Protein AF-A0A932UWN6-F1 (afdb_monomer)

Secondary structure (DSSP, 8-state):
--HHHHHHHHTT---HHHHHHHTT--HHHHHHHHHHHHHHHHHHH-SPPP---EEEEEEE---S-B-TT-SS---TTSTT--B--HHHHHHHHHHHHHTT--EEEEEE-S-GGGT-HHHHHHHHHTT-SSHHHHHHHHHHHHHHHH-PEEEEE-SS--HHHHHHHTTT-SEEE---B---GGGGSTTSTTTB-TT--HHHHHHHHHHHHHTT--EE--B-SSSS--HHHHHHHHHHHHHHHHHH--EEE-

Sequence (250 aa):
MTPDLLHIAEQGALTREQAYALIAAEGVPLIELLHAAASLRDAHKGRQVTYSRKVFIPLTTLCRDDCGYCTFKHDPGHPGARTLSPDEVLDIAERGRAMGCKEALFSLGDKPELRFAEARAELLRYGHSTIAGYLAQMCRAVLEQTGLLPHANPGTLSRAEIAALRETNGSMGIMLENLTPRLREPGMAHEHAPDKTPGARMAVLRFAGELRFPFTTGLLIGIGETPRERVDTLFAIKDVHARYGHIQEV

Foldseek 3Di:
DDPVLLVCVLVVNDDLVSLLVLLPDDDPSVVSNVVSVVVSCCVPVNDDDDDFQEQEDAQFLDAQFDFPPDPSHDDPPDPNGDGDDLVRLQVSLQVSLVVPGQAYEYEYHEWNLVPDPVVCVVQVVVVDRTPLVVVLVSLVCSCVPRVHQYEYEHQFDDLVSCVSNLVGHLEYEYELQFADPCQCPPPFRGVSPPSSHSVRSLNRLLSCLVVLGAYEYYHDDPRPDDSSRRSVRVVSVVVSCVVRVRYDYD

Structure (mmCIF, N/CA/C/O backbone):
data_AF-A0A932UWN6-F1
#
_entry.id   AF-A0A932UWN6-F1
#
loop_
_atom_site.group_PDB
_atom_site.id
_atom_site.type_symbol
_atom_site.label_atom_id
_atom_site.label_alt_id
_atom_site.label_comp_id
_atom_site.label_asym_id
_atom_site.label_entity_id
_atom_site.label_seq_id
_atom_site.pdbx_PDB_ins_code
_atom_site.Cartn_x
_atom_site.Cartn_y
_atom_site.Cartn_z
_atom_site.occupancy
_atom_site.B_iso_or_equiv
_atom_site.auth_seq_id
_atom_site.auth_comp_id
_atom_site.auth_asym_id
_atom_site.auth_atom_id
_atom_site.pdbx_PDB_model_num
ATOM 1 N N . MET A 1 1 ? 12.275 -4.069 -31.705 1.00 60.25 1 MET A N 1
ATOM 2 C CA . MET A 1 1 ? 12.473 -5.137 -30.703 1.00 60.25 1 MET A CA 1
ATOM 3 C C . MET A 1 1 ? 12.931 -6.373 -31.454 1.00 60.25 1 MET A C 1
ATOM 5 O O . MET A 1 1 ? 12.370 -6.632 -32.511 1.00 60.25 1 MET A O 1
ATOM 9 N N . THR A 1 2 ? 13.994 -7.053 -31.022 1.00 64.44 2 THR A N 1
ATOM 10 C CA . THR A 1 2 ? 14.415 -8.285 -31.709 1.00 64.44 2 THR A CA 1
ATOM 11 C C . THR A 1 2 ? 13.457 -9.425 -31.333 1.00 64.44 2 THR A C 1
ATOM 13 O O . THR A 1 2 ? 13.013 -9.456 -30.184 1.00 64.44 2 THR A O 1
ATOM 16 N N . PRO A 1 3 ? 13.133 -10.358 -32.248 1.00 61.72 3 PRO A N 1
ATOM 17 C CA . PRO A 1 3 ? 12.304 -11.532 -31.940 1.00 61.72 3 PRO A CA 1
ATOM 18 C C . PRO A 1 3 ? 12.782 -12.315 -30.703 1.00 61.72 3 PRO A C 1
ATOM 20 O O . PRO A 1 3 ? 11.971 -12.816 -29.928 1.00 61.72 3 PRO A O 1
ATOM 23 N N . ASP A 1 4 ? 14.094 -12.323 -30.454 1.00 73.31 4 ASP A N 1
ATOM 24 C CA . ASP A 1 4 ? 14.715 -12.979 -29.298 1.00 73.31 4 ASP A CA 1
ATOM 25 C C . ASP A 1 4 ? 14.263 -12.401 -27.945 1.00 73.31 4 ASP A C 1
ATOM 27 O O . ASP A 1 4 ? 14.143 -13.133 -26.967 1.00 73.31 4 ASP A O 1
ATOM 31 N N . LEU A 1 5 ? 13.979 -11.096 -27.865 1.00 71.38 5 LEU A N 1
ATOM 32 C CA . LEU A 1 5 ? 13.605 -10.428 -26.609 1.00 71.38 5 LEU A CA 1
ATOM 33 C C . LEU A 1 5 ? 12.214 -10.841 -26.111 1.00 71.38 5 LEU A C 1
ATOM 35 O O . LEU A 1 5 ? 12.020 -10.985 -24.905 1.00 71.38 5 LEU A O 1
ATOM 39 N N . LEU A 1 6 ? 11.263 -11.063 -27.023 1.00 70.00 6 LEU A N 1
ATOM 40 C CA . LEU A 1 6 ? 9.929 -11.565 -26.677 1.00 70.00 6 LEU A CA 1
ATOM 41 C C . LEU A 1 6 ? 9.984 -13.018 -26.227 1.00 70.00 6 LEU A C 1
ATOM 43 O O . LEU A 1 6 ? 9.387 -13.364 -25.214 1.00 70.00 6 LEU A O 1
ATOM 47 N N . HIS A 1 7 ? 10.765 -13.844 -26.923 1.00 74.25 7 HIS A N 1
ATOM 48 C CA . HIS A 1 7 ? 10.941 -15.236 -26.534 1.00 74.25 7 HIS A CA 1
ATOM 49 C C . HIS A 1 7 ? 11.575 -15.363 -25.137 1.00 74.25 7 HIS A C 1
ATOM 51 O O . HIS A 1 7 ? 11.152 -16.184 -24.328 1.00 74.25 7 HIS A O 1
ATOM 57 N N . ILE A 1 8 ? 12.543 -14.500 -24.803 1.00 72.56 8 ILE A N 1
ATOM 58 C CA . ILE A 1 8 ? 13.128 -14.440 -23.453 1.00 72.56 8 ILE A CA 1
ATOM 59 C C . ILE A 1 8 ? 12.098 -13.949 -22.422 1.00 72.56 8 ILE A C 1
ATOM 61 O O . ILE A 1 8 ? 12.070 -14.451 -21.294 1.00 72.56 8 ILE A O 1
ATOM 65 N N . ALA A 1 9 ? 11.236 -12.995 -22.790 1.00 69.81 9 ALA A N 1
ATOM 66 C CA . ALA A 1 9 ? 10.152 -12.540 -21.923 1.00 69.81 9 ALA A CA 1
ATOM 67 C C . ALA A 1 9 ? 9.181 -13.684 -21.587 1.00 69.81 9 ALA A C 1
ATOM 69 O O . ALA A 1 9 ? 8.861 -13.877 -20.416 1.00 69.81 9 ALA A O 1
ATOM 70 N N . GLU A 1 10 ? 8.800 -14.492 -22.579 1.00 71.19 10 GLU A N 1
ATOM 71 C CA . GLU A 1 10 ? 7.935 -15.673 -22.429 1.00 71.19 10 GLU A CA 1
ATOM 72 C C . GLU A 1 10 ? 8.547 -16.788 -21.567 1.00 71.19 10 GLU A C 1
ATOM 74 O O . GLU A 1 10 ? 7.827 -17.628 -21.032 1.00 71.19 10 GLU A O 1
ATOM 79 N N . GLN A 1 11 ? 9.866 -16.788 -21.378 1.00 74.75 11 GLN A N 1
ATOM 80 C CA . GLN A 1 11 ? 10.554 -17.713 -20.474 1.00 74.75 11 GLN A CA 1
ATOM 81 C C . GLN A 1 11 ? 10.666 -17.176 -19.032 1.00 74.75 11 GLN A C 1
ATOM 83 O O . GLN A 1 11 ? 11.195 -17.860 -18.157 1.00 74.75 11 GLN A O 1
ATOM 88 N N . GLY A 1 12 ? 10.200 -15.949 -18.758 1.00 67.88 12 GLY A N 1
ATOM 89 C CA . GLY A 1 12 ? 10.221 -15.336 -17.421 1.00 67.88 12 GLY A CA 1
ATOM 90 C C . GLY A 1 12 ? 11.613 -14.921 -16.914 1.00 67.88 12 GLY A C 1
ATOM 91 O O . GLY A 1 12 ? 11.768 -14.536 -15.750 1.00 67.88 12 GLY A O 1
ATOM 92 N N . ALA A 1 13 ? 12.635 -14.961 -17.774 1.00 75.19 13 ALA A N 1
ATOM 93 C CA . ALA A 1 13 ? 14.046 -14.809 -17.412 1.00 75.19 13 ALA A CA 1
ATOM 94 C C . ALA A 1 13 ? 14.654 -13.456 -17.838 1.00 75.19 13 ALA A C 1
ATOM 96 O O . ALA A 1 13 ? 15.836 -13.375 -18.162 1.00 75.19 13 ALA A O 1
ATOM 97 N N . LEU A 1 14 ? 13.857 -12.381 -17.831 1.00 89.25 14 LEU A N 1
ATOM 98 C CA . LEU A 1 14 ? 14.332 -11.054 -18.235 1.00 89.25 14 LEU A CA 1
ATOM 99 C C . LEU A 1 14 ? 15.426 -10.521 -17.304 1.00 89.25 14 LEU A C 1
ATOM 101 O O . LEU A 1 14 ? 15.250 -10.455 -16.079 1.00 89.25 14 LEU A O 1
ATOM 105 N N . THR A 1 15 ? 16.526 -10.068 -17.906 1.00 91.94 15 THR A N 1
ATOM 106 C CA . THR A 1 15 ? 17.507 -9.205 -17.245 1.00 91.94 15 THR A CA 1
ATOM 107 C C . THR A 1 15 ? 16.981 -7.773 -17.153 1.00 91.94 15 THR A C 1
ATOM 109 O O . THR A 1 15 ? 16.053 -7.373 -17.862 1.00 91.94 15 THR A O 1
ATOM 112 N N . ARG A 1 16 ? 17.585 -6.971 -16.272 1.00 93.19 16 ARG A N 1
ATOM 113 C CA . ARG A 1 16 ? 17.203 -5.566 -16.084 1.00 93.19 16 ARG A CA 1
ATOM 114 C C . ARG A 1 16 ? 17.372 -4.747 -17.368 1.00 93.19 16 ARG A C 1
ATOM 116 O O . ARG A 1 16 ? 16.464 -4.013 -17.742 1.00 93.19 16 ARG A O 1
ATOM 123 N N . GLU A 1 17 ? 18.469 -4.957 -18.095 1.00 92.69 17 GLU A N 1
ATOM 124 C CA . GLU A 1 17 ? 18.725 -4.264 -19.366 1.00 92.69 17 GLU A CA 1
ATOM 125 C C . GLU A 1 17 ? 17.714 -4.627 -20.455 1.00 92.69 17 GLU A C 1
ATOM 127 O O . GLU A 1 17 ? 17.250 -3.759 -21.194 1.00 92.69 17 GLU A O 1
ATOM 132 N N . GLN A 1 18 ? 17.308 -5.897 -20.517 1.00 93.25 18 GLN A N 1
ATOM 133 C CA . GLN A 1 18 ? 16.247 -6.329 -21.425 1.00 93.25 18 GLN A CA 1
ATOM 134 C C . GLN A 1 18 ? 14.915 -5.660 -21.070 1.00 93.25 18 GLN A C 1
ATOM 136 O O . GLN A 1 18 ? 14.226 -5.155 -21.952 1.00 93.25 18 GLN A O 1
ATOM 141 N N . ALA A 1 19 ? 14.572 -5.578 -19.782 1.00 94.19 19 ALA A N 1
ATOM 142 C CA . ALA A 1 19 ? 13.356 -4.906 -19.336 1.00 94.19 19 ALA A CA 1
ATOM 143 C C . ALA A 1 19 ? 13.364 -3.393 -19.624 1.00 94.19 19 ALA A C 1
ATOM 145 O O . ALA A 1 19 ? 12.324 -2.843 -19.988 1.00 94.19 19 ALA A O 1
ATOM 146 N N . TYR A 1 20 ? 14.516 -2.719 -19.536 1.00 95.00 20 TYR A N 1
ATOM 147 C CA . TYR A 1 20 ? 14.627 -1.315 -19.949 1.00 95.00 20 TYR A CA 1
ATOM 148 C C . TYR A 1 20 ? 14.372 -1.116 -21.446 1.00 95.00 20 TYR A C 1
ATOM 150 O O . TYR A 1 20 ? 13.785 -0.106 -21.828 1.00 95.00 20 TYR A O 1
ATOM 158 N N . ALA A 1 21 ? 14.787 -2.059 -22.296 1.00 92.69 21 ALA A N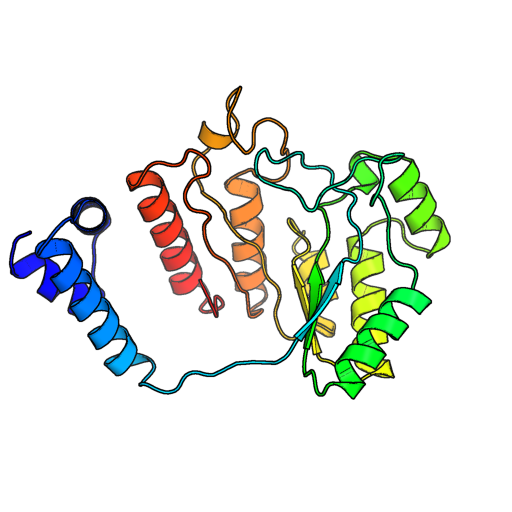 1
ATOM 159 C CA . ALA A 1 21 ? 14.463 -2.008 -23.720 1.00 92.69 21 ALA A CA 1
ATOM 160 C C . ALA A 1 21 ? 12.961 -2.239 -23.966 1.00 92.69 21 ALA A C 1
ATOM 162 O O . ALA A 1 21 ? 12.360 -1.556 -24.793 1.00 92.69 21 ALA A O 1
ATOM 163 N N . LEU A 1 22 ? 12.346 -3.169 -23.227 1.00 93.00 22 LEU A N 1
ATOM 164 C CA . LEU A 1 22 ? 10.926 -3.507 -23.364 1.00 93.00 22 LEU A CA 1
ATOM 165 C C . LEU A 1 22 ? 9.991 -2.392 -22.888 1.00 93.00 22 LEU A C 1
ATOM 167 O O . LEU A 1 22 ? 8.969 -2.155 -23.523 1.00 93.00 22 LEU A O 1
ATOM 171 N N . ILE A 1 23 ? 10.324 -1.677 -21.809 1.00 94.50 23 ILE A N 1
ATOM 172 C CA . ILE A 1 23 ? 9.451 -0.605 -21.304 1.00 94.50 23 ILE A CA 1
ATOM 173 C C . ILE A 1 23 ? 9.386 0.617 -22.237 1.00 94.50 23 ILE A C 1
ATOM 175 O O . ILE A 1 23 ? 8.507 1.460 -22.084 1.00 94.50 23 ILE A O 1
ATOM 179 N N . ALA A 1 24 ? 10.297 0.705 -23.207 1.00 94.06 24 ALA A N 1
ATOM 180 C CA . ALA A 1 24 ? 10.286 1.709 -24.267 1.00 94.06 24 ALA A CA 1
ATOM 181 C C . ALA A 1 24 ? 9.573 1.227 -25.548 1.00 94.06 24 ALA A C 1
ATOM 183 O O . ALA A 1 24 ? 9.650 1.894 -26.577 1.00 94.06 24 ALA A O 1
ATOM 184 N N . ALA A 1 25 ? 8.931 0.052 -25.531 1.00 92.62 25 ALA A N 1
ATOM 185 C CA . ALA A 1 25 ? 8.221 -0.469 -26.691 1.00 92.62 25 ALA A CA 1
ATOM 186 C C . ALA A 1 25 ? 6.988 0.385 -27.024 1.00 92.62 25 ALA A C 1
ATOM 188 O O . ALA A 1 25 ? 6.151 0.670 -26.170 1.00 92.62 25 ALA A O 1
ATOM 189 N N . GLU A 1 26 ? 6.850 0.723 -28.303 1.00 93.94 26 GLU A N 1
ATOM 190 C CA . GLU A 1 26 ? 5.729 1.477 -28.864 1.00 93.94 26 GLU A CA 1
ATOM 191 C C . GLU A 1 26 ? 5.233 0.795 -30.145 1.00 93.94 26 GLU A C 1
ATOM 193 O O . GLU A 1 26 ? 5.931 -0.042 -30.721 1.00 93.94 26 GLU A O 1
ATOM 198 N N . GLY A 1 27 ? 4.031 1.146 -30.610 1.00 95.25 27 GLY A N 1
ATOM 199 C CA . GLY A 1 27 ? 3.471 0.617 -31.857 1.00 95.25 27 GLY A CA 1
ATOM 200 C C . GLY A 1 27 ? 3.372 -0.913 -31.868 1.00 95.25 27 GLY A C 1
ATOM 201 O O . GLY A 1 27 ? 2.931 -1.520 -30.895 1.00 95.25 27 GLY A O 1
ATOM 202 N N . VAL A 1 28 ? 3.784 -1.543 -32.973 1.00 92.69 28 VAL A N 1
ATOM 203 C CA . VAL A 1 28 ? 3.731 -3.008 -33.146 1.00 92.69 28 VAL A CA 1
ATOM 204 C C . VAL A 1 28 ? 4.490 -3.762 -32.036 1.00 92.69 28 VAL A C 1
ATOM 206 O O . VAL A 1 28 ? 3.876 -4.634 -31.422 1.00 92.69 28 VAL A O 1
ATOM 209 N N . PRO A 1 29 ? 5.742 -3.402 -31.678 1.00 90.19 29 PRO A N 1
ATOM 210 C CA . PRO A 1 29 ? 6.438 -3.985 -30.527 1.00 90.19 29 PRO A CA 1
ATOM 211 C C . PRO A 1 29 ? 5.653 -3.998 -29.208 1.00 90.19 29 PRO A C 1
ATOM 213 O O . PRO A 1 29 ? 5.734 -4.968 -28.458 1.00 90.19 29 PRO A O 1
ATOM 216 N N . LEU A 1 30 ? 4.892 -2.940 -28.909 1.00 93.31 30 LEU A N 1
ATOM 217 C CA . LEU A 1 30 ? 4.072 -2.891 -27.696 1.00 93.31 30 LEU A CA 1
ATOM 218 C C . LEU A 1 30 ? 2.944 -3.927 -27.748 1.00 93.31 30 LEU A C 1
ATOM 220 O O . LEU A 1 30 ? 2.687 -4.609 -26.759 1.00 93.31 30 LEU A O 1
ATOM 224 N N . ILE A 1 31 ? 2.289 -4.073 -28.902 1.00 94.06 31 ILE A N 1
ATOM 225 C CA . ILE A 1 31 ? 1.225 -5.067 -29.092 1.00 94.06 31 ILE A CA 1
ATOM 226 C C . ILE A 1 31 ? 1.765 -6.486 -28.895 1.00 94.06 31 ILE A C 1
ATOM 228 O O . ILE A 1 31 ? 1.146 -7.291 -28.200 1.00 94.06 31 ILE A O 1
ATOM 232 N N . GLU A 1 32 ? 2.942 -6.783 -29.443 1.00 90.88 32 GLU A N 1
ATOM 233 C CA . GLU A 1 32 ? 3.586 -8.086 -29.256 1.00 90.88 32 GLU A CA 1
ATOM 234 C C . GLU A 1 32 ? 3.944 -8.347 -27.783 1.00 90.88 32 GLU A C 1
ATOM 236 O O . GLU A 1 32 ? 3.704 -9.444 -27.277 1.00 90.88 32 GLU A O 1
ATOM 241 N N . LEU A 1 33 ? 4.441 -7.333 -27.063 1.00 91.25 33 LEU A N 1
ATOM 242 C CA . LEU A 1 33 ? 4.735 -7.437 -25.631 1.00 91.25 33 LEU A CA 1
ATOM 243 C C . LEU A 1 33 ? 3.472 -7.718 -24.799 1.00 91.25 33 LEU A C 1
ATOM 245 O O . LEU A 1 33 ? 3.502 -8.549 -23.889 1.00 91.25 33 LEU A O 1
ATOM 249 N N . LEU A 1 34 ? 2.352 -7.064 -25.120 1.00 93.31 34 LEU A N 1
ATOM 250 C CA . LEU A 1 34 ? 1.066 -7.308 -24.460 1.00 93.31 34 LEU A CA 1
ATOM 251 C C . LEU A 1 34 ? 0.554 -8.734 -24.718 1.00 93.31 34 LEU A C 1
ATOM 253 O O . LEU A 1 34 ? 0.027 -9.366 -23.800 1.00 93.31 34 LEU A O 1
ATOM 257 N N . HIS A 1 35 ? 0.740 -9.267 -25.930 1.00 91.31 35 HIS A N 1
ATOM 258 C CA . HIS A 1 35 ? 0.408 -10.660 -26.238 1.00 91.31 35 HIS A CA 1
ATOM 259 C C . HIS A 1 35 ? 1.278 -11.650 -25.456 1.00 91.31 35 HIS A C 1
ATOM 261 O O . HIS A 1 35 ? 0.734 -12.581 -24.863 1.00 91.31 35 HIS A O 1
ATOM 267 N N . ALA A 1 36 ? 2.593 -11.430 -25.379 1.00 90.25 36 ALA A N 1
ATOM 268 C CA . ALA A 1 36 ? 3.488 -12.271 -24.581 1.00 90.25 36 ALA A CA 1
ATOM 269 C C . ALA A 1 36 ? 3.093 -12.270 -23.090 1.00 90.25 36 ALA A C 1
ATOM 271 O O . ALA A 1 36 ? 2.991 -13.328 -22.464 1.00 90.25 36 ALA A O 1
ATOM 272 N N . ALA A 1 37 ? 2.777 -11.096 -22.527 1.00 91.06 37 ALA A N 1
ATOM 273 C CA . ALA A 1 37 ? 2.296 -10.975 -21.149 1.00 91.06 37 ALA A CA 1
ATOM 274 C C . ALA A 1 37 ? 0.970 -11.728 -20.919 1.00 91.06 37 ALA A C 1
ATOM 276 O O . ALA A 1 37 ? 0.801 -12.391 -19.892 1.00 91.06 37 ALA A O 1
ATOM 277 N N . ALA A 1 38 ? 0.040 -11.674 -21.880 1.00 92.00 38 ALA A N 1
ATOM 278 C CA . ALA A 1 38 ? -1.219 -12.413 -21.818 1.00 92.00 38 ALA A CA 1
ATOM 279 C C . ALA A 1 38 ? -1.006 -13.935 -21.876 1.00 92.00 38 ALA A C 1
ATOM 281 O O . ALA A 1 38 ? -1.601 -14.658 -21.074 1.00 92.00 38 ALA A O 1
ATOM 282 N N . SER A 1 39 ? -0.128 -14.418 -22.761 1.00 90.44 39 SER A N 1
ATOM 283 C CA . SER A 1 39 ? 0.239 -15.837 -22.865 1.00 90.44 39 SER A CA 1
ATOM 284 C C . SER A 1 39 ? 0.859 -16.364 -21.568 1.00 90.44 39 SER A C 1
ATOM 286 O O . SER A 1 39 ? 0.462 -17.422 -21.081 1.00 90.44 39 SER A O 1
ATOM 288 N N . LEU A 1 40 ? 1.766 -15.596 -20.954 1.00 90.31 40 LEU A N 1
ATOM 289 C CA . LEU A 1 40 ? 2.349 -15.915 -19.646 1.00 90.31 40 LEU A CA 1
ATOM 290 C C . LEU A 1 40 ? 1.286 -15.998 -18.546 1.00 90.31 40 LEU A C 1
ATOM 292 O O . LEU A 1 40 ? 1.268 -16.946 -17.758 1.00 90.31 40 LEU A O 1
ATOM 296 N N . ARG A 1 41 ? 0.374 -15.020 -18.494 1.00 91.75 41 ARG A N 1
ATOM 297 C CA . ARG A 1 41 ? -0.742 -15.030 -17.541 1.00 91.75 41 ARG A CA 1
ATOM 298 C C . ARG A 1 41 ? -1.587 -16.288 -17.726 1.00 91.75 41 ARG A C 1
ATOM 300 O O . ARG A 1 41 ? -1.843 -16.975 -16.740 1.00 91.75 41 ARG A O 1
ATOM 307 N N . ASP A 1 42 ? -1.987 -16.607 -18.956 1.00 93.31 42 ASP A N 1
ATOM 308 C CA . ASP A 1 42 ? -2.808 -17.785 -19.262 1.00 93.31 42 ASP A CA 1
ATOM 309 C C . ASP A 1 42 ? -2.090 -19.092 -18.874 1.00 93.31 42 ASP A C 1
ATOM 311 O O . ASP A 1 42 ? -2.715 -19.965 -18.273 1.00 93.31 42 ASP A O 1
ATOM 315 N N . ALA A 1 43 ? -0.783 -19.209 -19.130 1.00 91.31 43 ALA A N 1
ATOM 316 C CA . ALA A 1 43 ? 0.004 -20.399 -18.800 1.00 91.31 43 ALA A CA 1
ATOM 317 C C . ALA A 1 43 ? 0.196 -20.613 -17.285 1.00 91.31 43 ALA A C 1
ATOM 319 O O . ALA A 1 43 ? 0.184 -21.752 -16.819 1.00 91.31 43 ALA A O 1
ATOM 320 N N . HIS A 1 44 ? 0.366 -19.538 -16.505 1.00 90.06 44 HIS A N 1
ATOM 321 C CA . HIS A 1 44 ? 0.695 -19.633 -15.074 1.00 90.06 44 HIS A CA 1
ATOM 322 C C . HIS A 1 44 ? -0.492 -19.435 -14.123 1.00 90.06 44 HIS A C 1
ATOM 324 O O . HIS A 1 44 ? -0.499 -19.987 -13.023 1.00 90.06 44 HIS A O 1
ATOM 330 N N . LYS A 1 45 ? -1.472 -18.610 -14.500 1.00 91.00 45 LYS A N 1
ATOM 331 C CA . LYS A 1 45 ? -2.640 -18.256 -13.671 1.00 91.00 45 LYS A CA 1
ATOM 332 C C . LYS A 1 45 ? -3.959 -18.727 -14.283 1.00 91.00 45 LYS A C 1
ATOM 334 O O . LYS A 1 45 ? -4.983 -18.702 -13.603 1.00 91.00 45 LYS A O 1
ATOM 339 N N . GLY A 1 46 ? -3.948 -19.166 -15.540 1.00 94.31 46 GLY A N 1
ATOM 340 C CA . GLY A 1 46 ? -5.160 -19.491 -16.277 1.00 94.31 46 GLY A CA 1
ATOM 341 C C . GLY A 1 46 ? -5.957 -18.245 -16.664 1.00 94.31 46 GLY A C 1
ATOM 342 O O . GLY A 1 46 ? -5.501 -17.107 -16.562 1.00 94.31 46 GLY A O 1
ATOM 343 N N . ARG A 1 47 ? -7.189 -18.471 -17.121 1.00 94.88 47 ARG A N 1
ATOM 344 C CA . ARG A 1 47 ? -8.093 -17.417 -17.614 1.00 94.88 47 ARG A CA 1
ATOM 345 C C . ARG A 1 47 ? -9.171 -17.018 -16.605 1.00 94.88 47 ARG A C 1
ATOM 347 O O . ARG A 1 47 ? -10.008 -16.170 -16.906 1.00 94.88 47 ARG A O 1
ATOM 354 N N . GLN A 1 48 ? -9.179 -17.642 -15.428 1.00 95.38 48 GLN A N 1
ATOM 355 C CA . GLN A 1 48 ? -10.146 -17.345 -14.379 1.00 95.38 48 GLN A CA 1
ATOM 356 C C . GLN A 1 48 ? -9.776 -16.034 -13.684 1.00 95.38 48 GLN A C 1
ATOM 358 O O . GLN A 1 48 ? -8.668 -15.877 -13.178 1.00 95.38 48 GLN A O 1
ATOM 363 N N . VAL A 1 49 ? -10.726 -15.103 -13.631 1.00 93.88 49 VAL A N 1
ATOM 364 C CA . VAL A 1 49 ? -10.593 -13.859 -12.868 1.00 93.88 49 VAL A CA 1
ATOM 365 C C . VAL A 1 49 ? -11.287 -14.044 -11.524 1.00 93.88 49 VAL A C 1
ATOM 367 O O . VAL A 1 49 ? -12.489 -14.309 -11.469 1.00 93.88 49 VAL A O 1
ATOM 370 N N . THR A 1 50 ? -10.530 -13.922 -10.437 1.00 92.19 50 THR A N 1
ATOM 371 C CA . THR A 1 50 ? -11.043 -13.968 -9.063 1.00 92.19 50 THR A CA 1
ATOM 372 C C . THR A 1 50 ? -11.190 -12.561 -8.507 1.00 92.19 50 THR A C 1
ATOM 374 O O . THR A 1 50 ? -10.392 -11.682 -8.820 1.00 92.19 50 THR A O 1
ATOM 377 N N . TYR A 1 51 ? -12.178 -12.348 -7.644 1.00 93.31 51 TYR A N 1
ATOM 378 C CA . TYR A 1 51 ? -12.349 -11.087 -6.932 1.00 93.31 51 TYR A CA 1
ATOM 379 C C . TYR A 1 51 ? -12.911 -11.348 -5.535 1.00 93.31 51 TYR A C 1
ATOM 381 O O . TYR A 1 51 ? -13.585 -12.353 -5.305 1.00 93.31 51 TYR A O 1
ATOM 389 N N . SER A 1 52 ? -12.659 -10.418 -4.617 1.00 91.75 52 SER A N 1
ATOM 390 C CA . SER A 1 52 ? -13.240 -10.412 -3.277 1.00 91.75 52 SER A CA 1
ATOM 391 C C . SER A 1 52 ? -13.929 -9.076 -3.044 1.00 91.75 52 SER A C 1
ATOM 393 O O . SER A 1 52 ? -13.340 -8.017 -3.262 1.00 91.75 52 SER A O 1
ATOM 395 N N . ARG A 1 53 ? -15.207 -9.113 -2.657 1.00 96.25 53 ARG A N 1
ATOM 396 C CA . ARG A 1 53 ? -15.983 -7.897 -2.387 1.00 96.25 53 ARG A CA 1
ATOM 397 C C . ARG A 1 53 ? -15.544 -7.327 -1.049 1.00 96.25 53 ARG A C 1
ATOM 399 O O . ARG A 1 53 ? -15.647 -8.020 -0.036 1.00 96.25 53 ARG A O 1
ATOM 406 N N . LYS A 1 54 ? -15.111 -6.070 -1.037 1.00 96.50 54 LYS A N 1
ATOM 407 C CA . LYS A 1 54 ? -14.584 -5.413 0.161 1.00 96.50 54 LYS A CA 1
ATOM 408 C C . LYS A 1 54 ? -15.373 -4.150 0.466 1.00 96.50 54 LYS A C 1
ATOM 410 O O . LYS A 1 54 ? -15.753 -3.436 -0.461 1.00 96.50 54 LYS A O 1
ATOM 415 N N . VAL A 1 55 ? -15.599 -3.878 1.745 1.00 98.44 55 VAL A N 1
ATOM 416 C CA . VAL A 1 55 ? -16.055 -2.561 2.204 1.00 98.44 55 VAL A CA 1
ATOM 417 C C . VAL A 1 55 ? -14.839 -1.704 2.540 1.00 98.44 55 VAL A C 1
ATOM 419 O O . VAL A 1 55 ? -13.867 -2.207 3.098 1.00 98.44 55 VAL A O 1
ATOM 422 N N . PHE A 1 56 ? -14.866 -0.428 2.164 1.00 98.25 56 PHE A N 1
ATOM 423 C CA . PHE A 1 56 ? -13.770 0.510 2.400 1.00 98.25 56 PHE A CA 1
ATOM 424 C C . PHE A 1 56 ? -13.995 1.285 3.702 1.00 98.25 56 PHE A C 1
ATOM 426 O O . PHE A 1 56 ? -15.015 1.958 3.848 1.00 98.25 56 PHE A O 1
ATOM 433 N N . ILE A 1 57 ? -13.041 1.200 4.631 1.00 98.69 57 ILE A N 1
ATOM 434 C CA . ILE A 1 57 ? -13.065 1.877 5.931 1.00 98.69 57 ILE A CA 1
ATOM 435 C C . ILE A 1 57 ? -11.886 2.865 5.987 1.00 98.69 57 ILE A C 1
ATOM 437 O O . ILE A 1 57 ? -10.748 2.452 6.242 1.00 98.69 57 ILE A O 1
ATOM 441 N N . PRO A 1 58 ? -12.125 4.168 5.744 1.00 97.75 58 PRO A N 1
ATOM 442 C CA . PRO A 1 58 ? -11.101 5.204 5.834 1.00 97.75 58 PRO A CA 1
ATOM 443 C C . PRO A 1 58 ? -10.860 5.584 7.300 1.00 97.75 58 PRO A C 1
ATOM 445 O O . PRO A 1 58 ? -11.378 6.592 7.776 1.00 97.75 58 PRO A O 1
ATOM 448 N N . LEU A 1 59 ? -10.116 4.751 8.036 1.00 98.56 59 LEU A N 1
ATOM 449 C CA . LEU A 1 59 ? -9.987 4.850 9.496 1.00 98.56 59 LEU A CA 1
ATOM 450 C C . LEU A 1 59 ? -9.510 6.230 9.956 1.00 98.56 59 LEU A C 1
ATOM 452 O O . LEU A 1 59 ? -10.015 6.752 10.946 1.00 98.56 59 LEU A O 1
ATOM 456 N N . THR A 1 60 ? -8.567 6.835 9.237 1.00 98.38 60 THR A N 1
ATOM 457 C CA . THR A 1 60 ? -8.221 8.246 9.419 1.00 98.38 60 THR A CA 1
ATOM 458 C C . THR A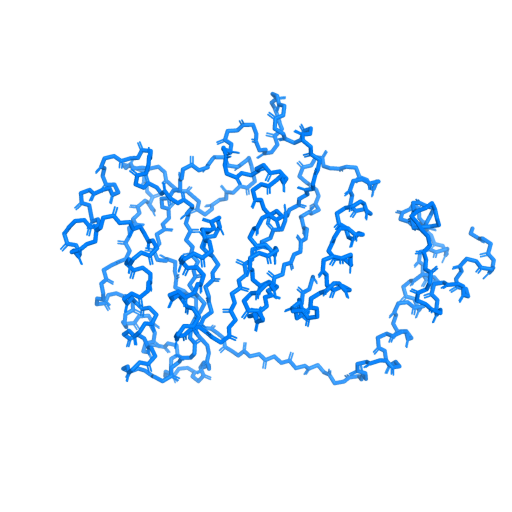 1 60 ? -7.769 8.869 8.108 1.00 98.38 60 THR A C 1
ATOM 460 O O . THR A 1 60 ? -7.032 8.251 7.338 1.00 98.38 60 THR A O 1
ATOM 463 N N . THR A 1 61 ? -8.205 10.100 7.855 1.00 97.88 61 THR A N 1
ATOM 464 C CA . THR A 1 61 ? -7.731 10.925 6.734 1.00 97.88 61 THR A CA 1
ATOM 465 C C . THR A 1 61 ? -6.546 11.808 7.123 1.00 97.88 61 THR A C 1
ATOM 467 O O . THR A 1 61 ? -5.985 12.502 6.277 1.00 97.88 61 THR A O 1
ATOM 470 N N . LEU A 1 62 ? -6.125 11.784 8.390 1.00 98.00 62 LEU A N 1
ATOM 471 C CA . LEU A 1 62 ? -4.930 12.490 8.838 1.00 98.00 62 LEU A CA 1
ATOM 472 C C . LEU A 1 62 ? -3.690 11.679 8.453 1.00 98.00 62 LEU A C 1
ATOM 474 O O . LEU A 1 62 ? -3.651 10.467 8.651 1.00 98.00 62 LEU A O 1
ATOM 478 N N . CYS A 1 63 ? -2.650 12.342 7.952 1.00 97.56 63 CYS A N 1
ATOM 479 C CA . CYS A 1 63 ? -1.406 11.689 7.546 1.00 97.56 63 CYS A CA 1
ATOM 480 C C . CYS A 1 63 ? -0.207 12.588 7.837 1.00 97.56 63 CYS A C 1
ATOM 482 O O . CYS A 1 63 ? -0.262 13.799 7.617 1.00 97.56 63 CYS A O 1
ATOM 484 N N . ARG A 1 64 ? 0.900 12.002 8.290 1.00 96.44 64 ARG A N 1
ATOM 485 C CA . ARG A 1 64 ? 2.163 12.723 8.447 1.00 96.44 64 ARG A CA 1
ATOM 486 C C . ARG A 1 64 ? 2.755 13.154 7.107 1.00 96.44 64 ARG A C 1
ATOM 488 O O . ARG A 1 64 ? 3.321 14.247 7.037 1.00 96.44 64 ARG A O 1
ATOM 495 N N . ASP A 1 65 ? 2.604 12.319 6.083 1.00 96.31 65 ASP A N 1
ATOM 496 C CA . ASP A 1 65 ? 3.066 12.589 4.724 1.00 96.31 65 ASP A CA 1
ATOM 497 C C . ASP A 1 65 ? 2.151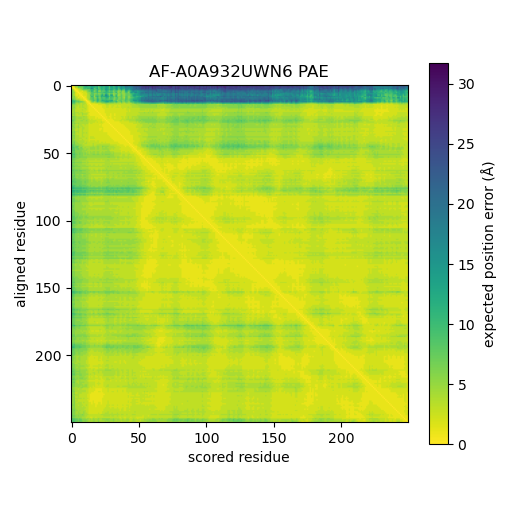 13.575 3.991 1.00 96.31 65 ASP A C 1
ATOM 499 O O . ASP A 1 65 ? 0.925 13.510 4.099 1.00 96.31 65 ASP A O 1
ATOM 503 N N . ASP A 1 66 ? 2.759 14.422 3.163 1.00 95.75 66 ASP A N 1
ATOM 504 C CA . ASP A 1 66 ? 2.071 15.305 2.225 1.00 95.75 66 ASP A CA 1
ATOM 505 C C . ASP A 1 66 ? 2.536 14.982 0.796 1.00 95.75 66 ASP A C 1
ATOM 507 O O . ASP A 1 66 ? 3.494 15.545 0.268 1.00 95.75 66 ASP A O 1
ATOM 511 N N . CYS A 1 67 ? 1.924 13.953 0.206 1.00 96.62 67 CYS A N 1
ATOM 512 C CA . CYS A 1 67 ? 2.266 13.485 -1.137 1.00 96.62 67 CYS A CA 1
ATOM 513 C C . CYS A 1 67 ? 1.545 14.336 -2.190 1.00 96.62 67 CYS A C 1
ATOM 515 O O . CYS A 1 67 ? 0.323 14.450 -2.135 1.00 96.62 67 CYS A O 1
ATOM 517 N N . GLY A 1 68 ? 2.260 14.826 -3.206 1.00 96.19 68 GLY A N 1
ATOM 518 C CA . GLY A 1 68 ? 1.718 15.746 -4.220 1.00 96.19 68 GLY A CA 1
ATOM 519 C C . GLY A 1 68 ? 0.574 15.194 -5.085 1.00 96.19 68 GLY A C 1
ATOM 520 O O . GLY A 1 68 ? -0.102 15.957 -5.765 1.00 96.19 68 GLY A O 1
ATOM 521 N N . TYR A 1 69 ? 0.332 13.880 -5.056 1.00 95.62 69 TYR A N 1
ATOM 522 C CA . TYR A 1 69 ? -0.777 13.209 -5.751 1.00 95.62 69 TYR A CA 1
ATOM 523 C C . TYR A 1 69 ? -1.932 12.792 -4.825 1.00 95.62 69 TYR A C 1
ATOM 525 O O . TYR A 1 69 ? -2.934 12.260 -5.298 1.00 95.62 69 TYR A O 1
ATOM 533 N N . CYS A 1 70 ? -1.793 12.940 -3.504 1.00 96.19 70 CYS A N 1
ATOM 534 C CA . CYS A 1 70 ? -2.729 12.351 -2.553 1.00 96.19 70 CYS A CA 1
ATOM 535 C C . CYS A 1 70 ? -3.904 13.290 -2.268 1.00 96.19 70 CYS A C 1
ATOM 537 O O . CYS A 1 70 ? -3.750 14.312 -1.611 1.00 96.19 70 CYS A O 1
ATOM 539 N N . THR A 1 71 ? -5.100 12.890 -2.695 1.00 94.44 71 THR A N 1
ATOM 540 C CA . THR A 1 71 ? -6.358 13.588 -2.378 1.00 94.44 71 THR A CA 1
ATOM 541 C C . THR A 1 71 ? -7.061 13.036 -1.136 1.00 94.44 71 THR A C 1
ATOM 543 O O . THR A 1 71 ? -8.071 13.584 -0.710 1.00 94.44 71 THR A O 1
ATOM 546 N N . PHE A 1 72 ? -6.548 11.945 -0.561 1.00 94.81 72 PHE A N 1
ATOM 547 C CA . PHE A 1 72 ? -7.128 11.281 0.609 1.00 94.81 72 PHE A CA 1
ATOM 548 C C . PHE A 1 72 ? -6.793 11.991 1.928 1.00 94.81 72 PHE A C 1
ATOM 550 O O . PHE A 1 72 ? -7.565 11.943 2.885 1.00 94.81 72 PHE A O 1
ATOM 557 N N . LYS A 1 73 ? -5.615 12.619 1.988 1.00 95.12 73 LYS A N 1
ATOM 558 C CA . LYS A 1 73 ? -5.092 13.266 3.189 1.00 95.12 73 LYS A CA 1
ATOM 559 C C . LYS A 1 73 ? -5.757 14.623 3.404 1.00 95.12 73 LYS A C 1
ATOM 561 O O . LYS A 1 73 ? -5.797 15.449 2.497 1.00 95.12 73 LYS A O 1
ATOM 566 N N . HIS A 1 74 ? -6.164 14.887 4.640 1.00 96.75 74 HIS A N 1
ATOM 567 C CA . HIS A 1 74 ? -6.650 16.188 5.090 1.00 96.75 74 HIS A CA 1
ATOM 568 C C . HIS A 1 74 ? -5.904 16.610 6.361 1.00 96.75 74 HIS A C 1
ATOM 570 O O . HIS A 1 74 ? -5.717 15.801 7.268 1.00 96.75 74 HIS A O 1
ATOM 576 N N . ASP A 1 75 ? -5.470 17.871 6.434 1.00 95.56 75 ASP A N 1
ATOM 577 C CA . ASP A 1 75 ? -4.861 18.417 7.653 1.00 95.56 75 ASP A CA 1
ATOM 578 C C . ASP A 1 75 ? -5.935 18.770 8.691 1.00 95.56 75 ASP A C 1
ATOM 580 O O . ASP A 1 75 ? -7.044 19.154 8.305 1.00 95.56 75 ASP A O 1
ATOM 584 N N . PRO A 1 76 ? -5.627 18.706 10.002 1.00 95.56 76 PRO A N 1
ATOM 585 C CA . PRO A 1 76 ? -6.552 19.144 11.041 1.00 95.56 76 PRO A CA 1
ATOM 586 C C . PRO A 1 76 ? -7.165 20.521 10.740 1.00 95.56 76 PRO A C 1
ATOM 588 O O . PRO A 1 76 ? -6.496 21.428 10.243 1.00 95.56 76 PRO A O 1
ATOM 591 N N . GLY A 1 77 ? -8.466 20.658 11.001 1.00 93.38 77 GLY A N 1
ATOM 592 C CA . GLY A 1 77 ? -9.230 21.877 10.719 1.00 93.38 77 GLY A CA 1
ATOM 593 C C . GLY A 1 77 ? -9.734 22.026 9.277 1.00 93.38 77 GLY A C 1
ATOM 594 O O . GLY A 1 77 ? -10.561 22.901 9.029 1.00 93.38 77 GLY A O 1
ATOM 595 N N . HIS A 1 78 ? -9.311 21.174 8.336 1.00 95.06 78 HIS A N 1
ATOM 596 C CA . HIS A 1 78 ? -9.837 21.184 6.968 1.00 95.06 78 HIS A CA 1
ATOM 597 C C . HIS A 1 78 ? -11.080 20.291 6.821 1.00 95.06 78 HIS A C 1
ATOM 599 O O . HIS A 1 78 ? -11.209 19.282 7.523 1.00 95.06 78 HIS A O 1
ATOM 605 N N . PRO A 1 79 ? -11.988 20.602 5.875 1.00 94.75 79 PRO A N 1
ATOM 606 C CA . PRO A 1 79 ? -13.087 19.706 5.530 1.00 94.75 79 PRO A CA 1
ATOM 607 C C . PRO A 1 79 ? -12.575 18.303 5.183 1.00 94.75 79 PRO A C 1
ATOM 609 O O . PRO A 1 79 ? -11.652 18.160 4.387 1.00 94.75 79 PRO A O 1
ATOM 612 N N . GLY A 1 80 ? -13.176 17.275 5.786 1.00 93.00 80 GLY A N 1
ATOM 613 C CA . GLY A 1 80 ? -12.792 15.874 5.581 1.00 93.00 80 GLY A CA 1
ATOM 614 C C . GLY A 1 80 ? -11.720 15.343 6.539 1.00 93.00 80 GLY A C 1
ATOM 615 O O . GLY A 1 80 ? -11.515 14.131 6.580 1.00 93.00 80 GLY A O 1
ATOM 616 N N . ALA A 1 81 ? -11.078 16.194 7.347 1.00 96.94 81 ALA A N 1
ATOM 617 C CA . ALA A 1 81 ? -10.105 15.780 8.360 1.00 96.94 81 ALA A CA 1
ATOM 618 C C . ALA A 1 81 ? -10.790 15.081 9.542 1.00 96.94 81 ALA A C 1
ATOM 620 O O . ALA A 1 81 ? -11.532 15.714 10.294 1.00 96.94 81 ALA A O 1
ATOM 621 N N . ARG A 1 82 ? -10.557 13.774 9.706 1.00 96.81 82 ARG A N 1
ATOM 622 C CA . ARG A 1 82 ? -11.147 12.987 10.797 1.00 96.81 82 ARG A CA 1
ATOM 623 C C . ARG A 1 82 ? -10.467 11.636 11.007 1.00 96.81 82 ARG A C 1
ATOM 625 O O . ARG A 1 82 ? -9.871 11.079 10.089 1.00 96.81 82 ARG A O 1
ATOM 632 N N . THR A 1 83 ? -10.672 11.081 12.197 1.00 98.31 83 THR A N 1
ATOM 633 C CA . THR A 1 83 ? -10.470 9.665 12.526 1.00 98.31 83 THR A CA 1
ATOM 634 C C . THR A 1 83 ? -11.837 9.085 12.881 1.00 98.31 83 THR A C 1
ATOM 636 O O . THR A 1 83 ? -12.593 9.730 13.603 1.00 98.31 83 THR A O 1
ATOM 639 N N . LEU A 1 84 ? -12.195 7.926 12.328 1.00 98.62 84 LEU A N 1
ATOM 640 C CA . LEU A 1 84 ? -13.482 7.284 12.602 1.00 98.62 84 LEU A CA 1
ATOM 641 C C . LEU A 1 84 ? -13.523 6.754 14.035 1.00 98.62 84 LEU A C 1
ATOM 643 O O . LEU A 1 84 ? -12.535 6.184 14.509 1.00 98.62 84 LEU A O 1
ATOM 647 N N . SER A 1 85 ? -14.672 6.898 14.693 1.00 98.62 85 SER A N 1
ATOM 648 C CA . SER A 1 85 ? -14.918 6.268 15.992 1.00 98.62 85 SER A CA 1
ATOM 649 C C . SER A 1 85 ? -15.175 4.757 15.847 1.00 98.62 85 SER A C 1
ATOM 651 O O . SER A 1 85 ? -15.481 4.293 14.742 1.00 98.62 85 SER A O 1
ATOM 653 N N . PRO A 1 86 ? -15.103 3.970 16.939 1.00 98.69 86 PRO A N 1
ATOM 654 C CA . PRO A 1 86 ? -15.421 2.544 16.890 1.00 98.69 86 PRO A CA 1
ATOM 655 C C . PRO A 1 86 ? -16.823 2.252 16.342 1.00 98.69 86 PRO A C 1
ATOM 657 O O . PRO A 1 86 ? -16.983 1.349 15.521 1.00 98.69 86 PRO A O 1
ATOM 660 N N . ASP A 1 87 ? -17.817 3.050 16.739 1.00 98.62 87 ASP A N 1
ATOM 661 C CA . ASP A 1 87 ? -19.202 2.886 16.289 1.00 98.62 87 ASP A CA 1
ATOM 662 C C . ASP A 1 87 ? -19.329 3.131 14.781 1.00 98.62 87 ASP A C 1
ATOM 664 O O . ASP A 1 87 ? -19.990 2.368 14.083 1.00 98.62 87 ASP A O 1
ATOM 668 N N . GLU A 1 88 ? -18.641 4.146 14.248 1.00 98.75 88 GLU A N 1
ATOM 669 C CA . GLU A 1 88 ? -18.647 4.441 12.810 1.00 98.75 88 GLU A CA 1
ATOM 670 C C . GLU A 1 88 ? -17.945 3.355 11.990 1.00 98.75 88 GLU A C 1
ATOM 672 O O . GLU A 1 88 ? -18.409 2.992 10.907 1.00 98.75 88 GLU A O 1
ATOM 677 N N . VAL A 1 89 ? -16.833 2.815 12.502 1.00 98.88 89 VAL A N 1
ATOM 678 C CA . VAL A 1 89 ? -16.127 1.686 11.881 1.00 98.88 89 VAL A CA 1
ATOM 679 C C . VAL A 1 89 ? -17.048 0.469 11.786 1.00 98.88 89 VAL A C 1
ATOM 681 O O . VAL A 1 89 ? -17.157 -0.132 10.714 1.00 98.88 89 VAL A O 1
ATOM 684 N N . LEU A 1 90 ? -17.723 0.118 12.883 1.00 98.81 90 LEU A N 1
ATOM 685 C CA . LEU A 1 90 ? -18.624 -1.033 12.940 1.00 98.81 90 LEU A CA 1
ATOM 686 C C . LEU A 1 90 ? -19.870 -0.832 12.077 1.00 98.81 90 LEU A C 1
ATOM 688 O O . LEU A 1 90 ? -20.276 -1.756 11.380 1.00 98.81 90 LEU A O 1
ATOM 692 N N . ASP A 1 91 ? -20.429 0.374 12.047 1.00 98.81 91 ASP A N 1
ATOM 693 C CA . ASP A 1 91 ? -21.569 0.724 11.198 1.00 98.81 91 ASP A CA 1
ATOM 694 C C . ASP A 1 91 ? -21.225 0.621 9.695 1.00 98.81 91 ASP A C 1
ATOM 696 O O . ASP A 1 91 ? -21.979 0.037 8.909 1.00 98.81 91 ASP A O 1
ATOM 700 N N . ILE A 1 92 ? -20.041 1.088 9.271 1.00 98.81 92 ILE A N 1
ATOM 701 C CA . ILE A 1 92 ? -19.554 0.872 7.895 1.00 98.81 92 ILE A CA 1
ATOM 702 C C . ILE A 1 92 ? -19.374 -0.625 7.610 1.00 98.81 92 ILE A C 1
ATOM 704 O O . ILE A 1 92 ? -19.818 -1.107 6.562 1.00 98.81 92 ILE A O 1
ATOM 708 N N . ALA A 1 93 ? -18.730 -1.357 8.521 1.00 98.81 93 ALA A N 1
ATOM 709 C CA . ALA A 1 93 ? -18.481 -2.785 8.366 1.00 98.81 93 ALA A CA 1
ATOM 710 C C . ALA A 1 93 ? -19.791 -3.580 8.247 1.00 98.81 93 ALA A C 1
ATOM 712 O O . ALA A 1 93 ? -19.929 -4.413 7.352 1.00 98.81 93 ALA A O 1
ATOM 713 N N . GLU A 1 94 ? -20.786 -3.271 9.074 1.00 98.69 94 GLU A N 1
ATOM 714 C CA . GLU A 1 94 ? -22.088 -3.932 9.075 1.00 98.69 94 GLU A CA 1
ATOM 715 C C . GLU A 1 94 ? -22.863 -3.679 7.776 1.00 98.69 94 GLU A C 1
ATOM 717 O O . GLU A 1 94 ? -23.404 -4.617 7.183 1.00 98.69 94 GLU A O 1
ATOM 722 N N . ARG A 1 95 ? -22.831 -2.449 7.242 1.00 98.62 95 ARG A N 1
ATOM 723 C CA . ARG A 1 95 ? -23.366 -2.178 5.896 1.00 98.62 95 ARG A CA 1
ATOM 724 C C . ARG A 1 95 ? -22.656 -2.996 4.821 1.00 98.62 95 ARG A C 1
ATOM 726 O O . ARG A 1 95 ? -23.312 -3.564 3.950 1.00 98.62 95 ARG A O 1
ATOM 733 N N . GLY A 1 96 ? -21.328 -3.093 4.891 1.00 98.56 96 GLY A N 1
ATOM 734 C CA . GLY A 1 96 ? -20.539 -3.938 3.995 1.00 98.56 96 GLY A CA 1
ATOM 735 C C . GLY A 1 96 ? -20.960 -5.407 4.060 1.00 98.56 96 GLY A C 1
ATOM 736 O O . GLY A 1 96 ? -21.205 -6.041 3.030 1.00 98.56 96 GLY A O 1
ATOM 737 N N . ARG A 1 97 ? -21.109 -5.941 5.275 1.00 98.50 97 ARG A N 1
ATOM 738 C CA . ARG A 1 97 ? -21.576 -7.308 5.529 1.00 98.50 97 ARG A CA 1
ATOM 739 C C . ARG A 1 97 ? -22.968 -7.538 4.939 1.00 98.50 97 ARG A C 1
ATOM 741 O O . ARG A 1 97 ? -23.163 -8.524 4.227 1.00 98.50 97 ARG A O 1
ATOM 748 N N . ALA A 1 98 ? -23.905 -6.618 5.165 1.00 98.44 98 ALA A N 1
ATOM 749 C CA . ALA A 1 98 ? -25.263 -6.681 4.624 1.00 98.44 98 ALA A CA 1
ATOM 750 C C . ALA A 1 98 ? -25.295 -6.666 3.082 1.00 98.44 98 ALA A C 1
ATOM 752 O O . ALA A 1 98 ? -26.142 -7.317 2.473 1.00 98.44 98 ALA A O 1
ATOM 753 N N . MET A 1 99 ? -24.332 -5.998 2.438 1.00 98.06 99 MET A N 1
ATOM 754 C CA . MET A 1 99 ? -24.147 -6.000 0.978 1.00 98.06 99 MET A CA 1
ATOM 755 C C . MET A 1 99 ? -23.381 -7.230 0.448 1.00 98.06 99 MET A C 1
ATOM 757 O O . MET A 1 99 ? -23.129 -7.349 -0.756 1.00 98.06 99 MET A O 1
ATOM 761 N N . GLY A 1 100 ? -23.010 -8.166 1.324 1.00 98.00 100 GLY A N 1
ATOM 762 C CA . GLY A 1 100 ? -22.324 -9.404 0.963 1.00 98.00 100 GLY A CA 1
ATOM 763 C C . GLY A 1 100 ? -20.816 -9.258 0.749 1.00 98.00 100 GLY A C 1
ATOM 764 O O . GLY A 1 100 ? -20.221 -10.121 0.092 1.00 98.00 100 GLY A O 1
ATOM 765 N N . CYS A 1 101 ? -20.187 -8.202 1.281 1.00 98.38 101 CYS A N 1
ATOM 766 C CA . CYS A 1 101 ? -18.729 -8.119 1.357 1.00 98.38 101 CYS A CA 1
ATOM 767 C C . CYS A 1 101 ? -18.153 -9.294 2.166 1.00 98.38 101 CYS A C 1
ATOM 769 O O . CYS A 1 101 ? -18.825 -9.895 3.005 1.00 98.38 101 CYS A O 1
ATOM 771 N N . LYS A 1 102 ? -16.903 -9.645 1.863 1.00 97.62 102 LYS A N 1
ATOM 772 C CA . LYS A 1 102 ? -16.111 -10.675 2.552 1.00 97.62 102 LYS A CA 1
ATOM 773 C C . LYS A 1 102 ? -14.939 -10.075 3.314 1.00 97.62 102 LYS A C 1
ATOM 775 O O . LYS A 1 102 ? -14.525 -10.634 4.322 1.00 97.62 102 LYS A O 1
ATOM 780 N N . GLU A 1 103 ? -14.442 -8.932 2.850 1.00 97.88 103 GLU A N 1
ATOM 781 C CA . GLU A 1 103 ? -13.311 -8.233 3.450 1.00 97.88 103 GLU A CA 1
ATOM 782 C C . GLU A 1 103 ? -13.682 -6.813 3.890 1.00 97.88 103 GLU A C 1
ATOM 784 O O . GLU A 1 103 ? -14.565 -6.171 3.312 1.00 97.88 103 GLU A O 1
ATOM 789 N N . ALA A 1 104 ? -12.955 -6.315 4.885 1.00 98.31 104 ALA A N 1
ATOM 790 C CA . ALA A 1 104 ? -12.955 -4.925 5.317 1.00 98.31 104 ALA A CA 1
ATOM 791 C C . ALA A 1 104 ? -11.577 -4.318 5.029 1.00 98.31 104 ALA A C 1
ATOM 793 O O . ALA A 1 104 ? -10.589 -4.652 5.685 1.00 98.31 104 ALA A O 1
ATOM 794 N N . LEU A 1 105 ? -11.509 -3.446 4.021 1.00 98.12 105 LEU A N 1
ATOM 795 C CA . LEU A 1 105 ? -10.290 -2.743 3.643 1.00 98.12 105 LEU A CA 1
ATOM 796 C C . LEU A 1 105 ? -10.121 -1.508 4.528 1.00 98.12 105 LEU A C 1
ATOM 798 O O . LEU A 1 105 ? -10.806 -0.503 4.332 1.00 98.12 105 LEU A O 1
ATOM 802 N N . PHE A 1 106 ? -9.179 -1.569 5.461 1.00 98.56 106 PHE A N 1
ATOM 803 C CA . PHE A 1 106 ? -8.764 -0.418 6.249 1.00 98.56 106 PHE A CA 1
ATOM 804 C C . PHE A 1 106 ? -7.726 0.391 5.480 1.00 98.56 106 PHE A C 1
ATOM 806 O O . PHE A 1 106 ? -6.664 -0.118 5.120 1.00 98.56 106 PHE A O 1
ATOM 813 N N . SER A 1 107 ? -8.023 1.662 5.236 1.00 96.19 107 SER A N 1
ATOM 814 C CA . SER A 1 107 ? -7.091 2.618 4.632 1.00 96.19 107 SER A CA 1
ATOM 815 C C . SER A 1 107 ? -6.965 3.849 5.515 1.00 96.19 107 SER A C 1
ATOM 817 O O . SER A 1 107 ? -7.943 4.297 6.112 1.00 96.19 107 SER A O 1
ATOM 819 N N . LEU A 1 108 ? -5.746 4.358 5.646 1.00 97.19 108 LEU A N 1
ATOM 820 C CA . LEU A 1 108 ? -5.415 5.404 6.601 1.00 97.19 108 LEU A CA 1
ATOM 821 C C . LEU A 1 108 ? -4.133 6.133 6.206 1.00 97.19 108 LEU A C 1
ATOM 823 O O . LEU A 1 108 ? -3.301 5.590 5.479 1.00 97.19 108 LEU A O 1
ATOM 827 N N . GLY A 1 109 ? -3.979 7.358 6.705 1.00 96.12 109 GLY A N 1
ATOM 828 C CA . GLY A 1 109 ? -2.707 8.067 6.643 1.00 96.12 109 GLY A CA 1
ATOM 829 C C . GLY A 1 109 ? -1.654 7.490 7.596 1.00 96.12 109 GLY A C 1
ATOM 830 O O . GLY A 1 109 ? -1.972 6.866 8.609 1.00 96.12 109 GLY A O 1
ATOM 831 N N . ASP A 1 110 ? -0.385 7.709 7.252 1.00 95.50 110 ASP A N 1
ATOM 832 C CA . ASP A 1 110 ? 0.773 7.195 7.983 1.00 95.50 110 ASP A CA 1
ATOM 833 C C . ASP A 1 110 ? 1.044 8.056 9.227 1.00 95.50 110 ASP A C 1
ATOM 835 O O . ASP A 1 110 ? 1.206 9.277 9.124 1.00 95.50 110 ASP A O 1
ATOM 839 N N . LYS A 1 111 ? 1.049 7.416 10.402 1.00 96.56 111 LYS A N 1
ATOM 840 C CA . LYS A 1 111 ? 1.459 7.952 11.717 1.00 96.56 111 LYS A CA 1
ATOM 841 C C . LYS A 1 111 ? 1.114 9.434 11.972 1.00 96.56 111 LYS A C 1
ATOM 843 O O . LYS A 1 111 ? 2.007 10.219 12.332 1.00 96.56 111 LYS A O 1
ATOM 848 N N . PRO A 1 112 ? -0.151 9.869 11.798 1.00 97.44 112 PRO A N 1
ATOM 849 C CA . PRO A 1 112 ? -0.531 11.270 11.987 1.00 97.44 112 PRO A CA 1
ATOM 850 C C . PRO A 1 112 ? -0.222 11.794 13.395 1.00 97.44 112 PRO A C 1
ATOM 852 O O . PRO A 1 112 ? 0.060 12.981 13.561 1.00 97.44 112 PRO A O 1
ATOM 855 N N . GLU A 1 113 ? -0.199 10.922 14.402 1.00 98.00 113 GLU A N 1
ATOM 856 C CA . GLU A 1 113 ? 0.142 11.230 15.790 1.00 98.00 113 GLU A CA 1
ATOM 857 C C . GLU A 1 113 ? 1.563 11.774 15.977 1.00 98.00 113 GLU A C 1
ATOM 859 O O . GLU A 1 113 ? 1.837 12.447 16.971 1.00 98.00 113 GLU A O 1
ATOM 864 N N . LEU A 1 114 ? 2.474 11.532 15.032 1.00 97.19 114 LEU A N 1
ATOM 865 C CA . LEU A 1 114 ? 3.829 12.083 15.079 1.00 97.19 114 LEU A CA 1
ATOM 866 C C . LEU A 1 114 ? 3.891 13.533 14.580 1.00 97.19 114 LEU A C 1
ATOM 868 O O . LEU A 1 114 ? 4.854 14.235 14.881 1.00 97.19 114 LEU A O 1
ATOM 872 N N . ARG A 1 115 ? 2.874 13.995 13.840 1.00 97.06 115 ARG A N 1
ATOM 873 C CA . ARG A 1 115 ? 2.797 15.358 13.287 1.00 97.06 115 ARG A CA 1
ATOM 874 C C . ARG A 1 115 ? 1.780 16.227 14.023 1.00 97.06 115 ARG A C 1
ATOM 876 O O . ARG A 1 115 ? 2.089 17.371 14.340 1.00 97.06 115 ARG A O 1
ATOM 883 N N . PHE A 1 116 ? 0.604 15.689 14.338 1.00 97.81 116 PHE A N 1
ATOM 884 C CA . PHE A 1 116 ? -0.542 16.464 14.818 1.00 97.81 116 PHE A CA 1
ATOM 885 C C . PHE A 1 116 ? -0.896 16.146 16.272 1.00 97.81 116 PHE A C 1
ATOM 887 O O . PHE A 1 116 ? -0.982 14.983 16.673 1.00 97.81 116 PHE A O 1
ATOM 894 N N . ALA A 1 117 ? -1.126 17.188 17.074 1.00 97.62 117 ALA A N 1
ATOM 895 C CA . ALA A 1 117 ? -1.561 17.035 18.463 1.00 97.62 117 ALA A CA 1
ATOM 896 C C . ALA A 1 117 ? -3.014 16.555 18.549 1.00 97.62 117 ALA A C 1
ATOM 898 O O . ALA A 1 117 ? -3.360 15.788 19.441 1.00 97.62 117 ALA A O 1
ATOM 899 N N . GLU A 1 118 ? -3.827 16.955 17.580 1.00 97.69 118 GLU A N 1
ATOM 900 C CA . GLU A 1 118 ? -5.219 16.573 17.396 1.00 97.69 118 GLU A CA 1
ATOM 901 C C . GLU A 1 118 ? -5.341 15.065 17.175 1.00 97.69 118 GLU A C 1
ATOM 903 O O . GLU A 1 118 ? -6.146 14.415 17.833 1.00 97.69 118 GLU A O 1
ATOM 908 N N . ALA A 1 119 ? -4.474 14.487 16.334 1.00 97.88 119 ALA A N 1
ATOM 909 C CA . ALA A 1 119 ? -4.421 13.041 16.129 1.00 97.88 119 ALA A CA 1
ATOM 910 C C . ALA A 1 119 ? -4.067 12.295 17.427 1.00 97.88 119 ALA A C 1
ATOM 912 O O . ALA A 1 119 ? -4.710 11.301 17.755 1.00 97.88 119 ALA A O 1
ATOM 913 N N . ARG A 1 120 ? -3.092 12.795 18.204 1.00 98.44 120 ARG A N 1
ATOM 914 C CA . ARG A 1 120 ? -2.748 12.224 19.521 1.00 98.44 120 ARG A CA 1
ATOM 915 C C . ARG A 1 120 ? -3.921 12.293 20.494 1.00 98.44 120 ARG A C 1
ATOM 917 O O . ARG A 1 120 ? -4.224 11.301 21.146 1.00 98.44 120 ARG A O 1
ATOM 924 N N . ALA A 1 121 ? -4.568 13.451 20.599 1.00 97.88 121 ALA A N 1
ATOM 925 C CA . ALA A 1 121 ? -5.696 13.653 21.500 1.00 97.88 121 ALA A CA 1
ATOM 926 C C . ALA A 1 121 ? -6.870 12.730 21.147 1.00 97.88 121 ALA A C 1
ATOM 928 O O . ALA A 1 121 ? -7.464 12.126 22.039 1.00 97.88 121 ALA A O 1
ATOM 929 N N . GLU A 1 122 ? -7.163 12.576 19.857 1.00 97.62 122 GLU A N 1
ATOM 930 C CA . GLU A 1 122 ? -8.235 11.709 19.376 1.00 97.62 122 GLU A CA 1
ATOM 931 C C . GLU A 1 122 ? -7.941 10.227 19.649 1.00 97.62 122 GLU A C 1
ATOM 933 O O . GLU A 1 122 ? -8.783 9.520 20.197 1.00 97.62 122 GLU A O 1
ATOM 938 N N . LEU A 1 123 ? -6.719 9.761 19.372 1.00 98.44 123 LEU A N 1
ATOM 939 C CA . LEU A 1 123 ? -6.315 8.390 19.701 1.00 98.44 123 LEU A CA 1
ATOM 940 C C . LEU A 1 123 ? -6.392 8.116 21.207 1.00 98.44 123 LEU A C 1
ATOM 942 O O . LEU A 1 123 ? -6.890 7.062 21.606 1.00 98.44 123 LEU A O 1
ATOM 946 N N . LEU A 1 124 ? -5.982 9.074 22.048 1.00 98.44 124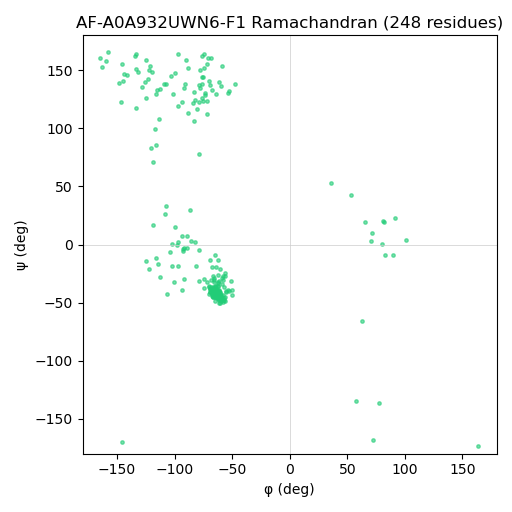 LEU A N 1
ATOM 947 C CA . LEU A 1 124 ? -6.080 8.945 23.504 1.00 98.44 124 LEU A CA 1
ATOM 948 C C . LEU A 1 124 ? -7.534 8.822 23.976 1.00 98.44 124 LEU A C 1
ATOM 950 O O . LEU A 1 124 ? -7.800 8.052 24.898 1.00 98.44 124 LEU A O 1
ATOM 954 N N . ARG A 1 125 ? -8.486 9.513 23.330 1.00 97.88 125 ARG A N 1
ATOM 955 C CA . ARG A 1 125 ? -9.926 9.337 23.605 1.00 97.88 125 ARG A CA 1
ATOM 956 C C . ARG A 1 125 ? -10.404 7.921 23.287 1.00 97.88 125 ARG A C 1
ATOM 958 O O . ARG A 1 125 ? -11.279 7.418 23.984 1.00 97.88 125 ARG A O 1
ATOM 965 N N . TYR A 1 126 ? -9.810 7.272 22.287 1.00 98.12 126 TYR A N 1
ATOM 966 C CA . TYR A 1 126 ? -10.054 5.862 21.967 1.00 98.12 126 TYR A CA 1
ATOM 967 C C . TYR A 1 126 ? -9.184 4.884 22.771 1.00 98.12 126 TYR A C 1
ATOM 969 O O . TYR A 1 126 ? -9.280 3.676 22.570 1.00 98.12 126 TYR A O 1
ATOM 977 N N . GLY A 1 127 ? -8.363 5.376 23.704 1.00 98.31 127 GLY A N 1
ATOM 978 C CA . GLY A 1 127 ? -7.521 4.551 24.571 1.00 98.31 127 GLY A CA 1
ATOM 979 C C . GLY A 1 127 ? -6.206 4.087 23.938 1.00 98.31 127 GLY A C 1
ATOM 980 O O . GLY A 1 127 ? -5.603 3.140 24.438 1.00 98.31 127 GLY A O 1
ATOM 981 N N . HIS A 1 128 ? -5.742 4.739 22.867 1.00 98.50 128 HIS A N 1
ATOM 982 C CA . HIS A 1 128 ? -4.510 4.384 22.151 1.00 98.50 128 HIS A CA 1
ATOM 983 C C . HIS A 1 128 ? -3.509 5.531 22.089 1.00 98.50 128 HIS A C 1
ATOM 985 O O . HIS A 1 128 ? -3.866 6.703 22.038 1.00 98.50 128 HIS A O 1
ATOM 991 N N . SER A 1 129 ? -2.225 5.184 22.047 1.00 97.81 129 SER A N 1
ATOM 992 C CA . SER A 1 129 ? -1.135 6.140 21.820 1.00 97.81 129 SER A CA 1
ATOM 993 C C . SER A 1 129 ? -0.671 6.197 20.362 1.00 97.81 129 SER A C 1
ATOM 995 O O . SER A 1 129 ? -0.023 7.171 19.982 1.00 97.81 129 SER A O 1
ATOM 997 N N . THR A 1 130 ? -0.992 5.182 19.552 1.00 98.31 130 THR A N 1
ATOM 998 C CA . THR A 1 130 ? -0.592 5.082 18.140 1.00 98.31 130 THR A CA 1
ATOM 999 C C . THR A 1 130 ? -1.762 4.682 17.252 1.00 98.31 130 THR A C 1
ATOM 1001 O O . THR A 1 130 ? -2.666 3.953 17.678 1.00 98.31 130 THR A O 1
ATOM 1004 N N . ILE A 1 131 ? -1.729 5.114 15.988 1.00 98.31 131 ILE A N 1
ATOM 1005 C CA . ILE A 1 131 ? -2.757 4.730 15.013 1.00 98.31 131 ILE A CA 1
ATOM 1006 C C . ILE A 1 131 ? -2.717 3.225 14.721 1.00 98.31 131 ILE A C 1
ATOM 1008 O O . ILE A 1 131 ? -3.760 2.613 14.512 1.00 98.31 131 ILE A O 1
ATOM 1012 N N . ALA A 1 132 ? -1.533 2.602 14.771 1.00 98.25 132 ALA A N 1
ATOM 1013 C CA . ALA A 1 132 ? -1.372 1.162 14.578 1.00 98.25 132 ALA A CA 1
ATOM 1014 C C . ALA A 1 132 ? -2.046 0.347 15.697 1.00 98.25 132 ALA A C 1
ATOM 1016 O O . ALA A 1 132 ? -2.675 -0.675 15.418 1.00 98.25 132 ALA A O 1
ATOM 1017 N N . GLY A 1 133 ? -1.966 0.814 16.951 1.00 98.38 133 GLY A N 1
ATOM 1018 C CA . GLY A 1 133 ? -2.673 0.199 18.078 1.00 98.38 133 GLY A CA 1
ATOM 1019 C C . GLY A 1 133 ? -4.190 0.291 17.917 1.00 98.38 133 GLY A C 1
ATOM 1020 O O . GLY A 1 133 ? -4.892 -0.715 18.052 1.00 98.38 133 GLY A O 1
ATOM 1021 N N . TYR A 1 134 ? -4.683 1.471 17.531 1.00 98.75 134 TYR A N 1
ATOM 1022 C CA . TYR A 1 134 ? -6.109 1.679 17.283 1.00 98.75 134 TYR A CA 1
ATOM 1023 C C . TYR A 1 134 ? -6.618 0.837 16.106 1.00 98.75 134 TYR A C 1
ATOM 1025 O O . TYR A 1 134 ? -7.638 0.158 16.220 1.00 98.75 134 TYR A O 1
ATOM 1033 N N . LEU A 1 135 ? -5.862 0.783 15.007 1.00 98.81 135 LEU A N 1
ATOM 1034 C CA . LEU A 1 135 ? -6.144 -0.088 13.868 1.00 98.81 135 LEU A CA 1
ATOM 1035 C C . LEU A 1 135 ? -6.248 -1.559 14.289 1.00 98.81 135 LEU A C 1
ATOM 1037 O O . LEU A 1 135 ? -7.191 -2.230 13.884 1.00 98.81 135 LEU A O 1
ATOM 1041 N N . ALA A 1 136 ? -5.334 -2.060 15.125 1.00 98.69 136 ALA A N 1
ATOM 1042 C CA . ALA A 1 136 ? -5.388 -3.443 15.598 1.00 98.69 136 ALA A CA 1
ATOM 1043 C C . ALA A 1 136 ? -6.663 -3.735 16.410 1.00 98.69 136 ALA A C 1
ATOM 1045 O O . ALA A 1 136 ? -7.272 -4.794 16.237 1.00 98.69 136 ALA A O 1
ATOM 1046 N N . GLN A 1 137 ? -7.107 -2.792 17.252 1.00 98.69 137 GLN A N 1
ATOM 1047 C CA . GLN A 1 137 ? -8.391 -2.904 17.951 1.00 98.69 137 GLN A CA 1
ATOM 1048 C C . GLN A 1 137 ? -9.562 -2.951 16.960 1.00 98.69 137 GLN A C 1
ATOM 1050 O O . GLN A 1 137 ? -10.448 -3.792 17.106 1.00 98.69 137 GLN A O 1
ATOM 1055 N N . MET A 1 138 ? -9.564 -2.078 15.949 1.00 98.88 138 MET A N 1
ATOM 1056 C CA . MET A 1 138 ? -10.645 -1.994 14.963 1.00 98.88 138 MET A CA 1
ATOM 1057 C C . MET A 1 138 ? -10.703 -3.212 14.038 1.00 98.88 138 MET A C 1
ATOM 1059 O O . MET A 1 138 ? -11.789 -3.735 13.799 1.00 98.88 138 MET A O 1
ATOM 1063 N N . CYS A 1 139 ? -9.558 -3.727 13.578 1.00 98.81 139 CYS A N 1
ATOM 1064 C CA . CYS A 1 139 ? -9.486 -4.986 12.834 1.00 98.81 139 CYS A CA 1
ATOM 1065 C C . CYS A 1 139 ? -10.092 -6.140 13.645 1.00 98.81 139 CYS A C 1
ATOM 1067 O O . CYS A 1 139 ? -10.899 -6.900 13.110 1.00 98.81 139 CYS A O 1
ATOM 1069 N N . ARG A 1 140 ? -9.750 -6.249 14.938 1.00 98.81 140 ARG A N 1
ATOM 1070 C CA . ARG A 1 140 ? -10.312 -7.274 15.830 1.00 98.81 140 ARG A CA 1
ATOM 1071 C C . ARG A 1 140 ? -11.825 -7.127 15.978 1.00 98.81 140 ARG A C 1
ATOM 1073 O O . ARG A 1 140 ? -12.546 -8.093 15.756 1.00 98.81 140 ARG A O 1
ATOM 1080 N N . ALA A 1 141 ? -12.300 -5.920 16.281 1.00 98.75 141 ALA A N 1
ATOM 1081 C CA . ALA A 1 141 ? -13.722 -5.650 16.467 1.00 98.75 141 ALA A CA 1
ATOM 1082 C C . ALA A 1 141 ? -14.542 -5.966 15.206 1.00 98.75 141 ALA A C 1
ATOM 1084 O O . ALA A 1 141 ? -15.573 -6.628 15.299 1.00 98.75 141 ALA A O 1
ATOM 1085 N N . VAL A 1 142 ? -14.069 -5.555 14.024 1.00 98.81 142 VAL A N 1
ATOM 1086 C CA . VAL A 1 142 ? -14.739 -5.858 12.750 1.00 98.81 142 VAL A CA 1
ATOM 1087 C C . VAL A 1 142 ? -14.790 -7.361 12.495 1.00 98.81 142 VAL A C 1
ATOM 1089 O O . VAL A 1 142 ? -15.859 -7.874 12.159 1.00 98.81 142 VAL A O 1
ATOM 1092 N N . LEU A 1 143 ? -13.678 -8.073 12.692 1.00 98.62 143 LEU A N 1
ATOM 1093 C CA . LEU A 1 143 ? -13.629 -9.520 12.502 1.00 98.62 143 LEU A CA 1
ATOM 1094 C C . LEU A 1 143 ? -14.607 -10.246 13.435 1.00 98.62 143 LEU A C 1
ATOM 1096 O O . LEU A 1 143 ? -15.404 -11.059 12.973 1.00 98.62 143 LEU A O 1
ATOM 1100 N N . GLU A 1 144 ? -14.574 -9.933 14.730 1.00 98.50 144 GLU A N 1
ATOM 1101 C CA . GLU A 1 144 ? -15.382 -10.608 15.751 1.00 98.50 144 GLU A CA 1
ATOM 1102 C C . GLU A 1 144 ? -16.879 -10.298 15.627 1.00 98.50 144 GLU A C 1
ATOM 1104 O O . GLU A 1 144 ? -17.705 -11.188 15.822 1.00 98.50 144 GLU A O 1
ATOM 1109 N N . GLN A 1 145 ? -17.243 -9.058 15.290 1.00 98.56 145 GLN A N 1
ATOM 1110 C CA . GLN A 1 145 ? -18.645 -8.626 15.300 1.00 98.56 145 GLN A CA 1
ATOM 1111 C C . GLN A 1 145 ? -19.352 -8.806 13.956 1.00 98.56 145 GLN A C 1
ATOM 1113 O O . GLN A 1 145 ? -20.561 -9.022 13.929 1.00 98.56 145 GLN A O 1
ATOM 1118 N N . THR A 1 146 ? -18.624 -8.731 12.839 1.00 98.38 146 THR A N 1
ATOM 1119 C CA . THR A 1 146 ? -19.227 -8.792 11.494 1.00 98.38 146 THR A CA 1
ATOM 1120 C C . THR A 1 146 ? -18.813 -10.031 10.700 1.00 98.38 146 THR A C 1
ATOM 1122 O O . THR A 1 146 ? -19.454 -10.366 9.702 1.00 98.38 146 THR A O 1
ATOM 1125 N N . GLY A 1 147 ? -17.738 -10.714 11.107 1.00 98.00 147 GLY A N 1
ATOM 1126 C CA . GLY A 1 147 ? -17.142 -11.820 10.355 1.00 98.00 147 GLY A CA 1
ATOM 1127 C C . GLY A 1 147 ? -16.427 -11.398 9.064 1.00 98.00 147 GLY A C 1
ATOM 1128 O O . GLY A 1 147 ? -15.951 -12.265 8.331 1.00 98.00 147 GLY A O 1
ATOM 1129 N N . LEU A 1 148 ? -16.351 -10.097 8.753 1.00 98.38 148 LEU A N 1
ATOM 1130 C CA . LEU A 1 148 ? -15.560 -9.593 7.630 1.00 98.38 148 LEU A CA 1
ATOM 1131 C C . LEU A 1 148 ? -14.071 -9.751 7.927 1.00 98.38 148 LEU A C 1
ATOM 1133 O O . LEU A 1 148 ? -13.627 -9.431 9.023 1.00 98.38 148 LEU A O 1
ATOM 1137 N N . LEU A 1 149 ? -13.297 -10.187 6.932 1.00 98.12 149 LEU A N 1
ATOM 1138 C CA . LEU A 1 149 ? -11.849 -10.352 7.043 1.00 98.12 149 LEU A CA 1
ATOM 1139 C C . LEU A 1 149 ? -11.134 -9.000 6.865 1.00 98.12 149 LEU A C 1
ATOM 1141 O O . LEU A 1 149 ? -11.209 -8.414 5.781 1.00 98.12 149 LEU A O 1
ATOM 1145 N N . PRO A 1 150 ? -10.423 -8.485 7.879 1.00 98.38 150 PRO A N 1
ATOM 1146 C CA . PRO A 1 150 ? -9.617 -7.283 7.727 1.00 98.38 150 PRO A CA 1
ATOM 1147 C C . PRO A 1 150 ? -8.495 -7.442 6.690 1.00 98.38 150 PRO A C 1
ATOM 1149 O O . PRO A 1 150 ? -7.812 -8.470 6.628 1.00 98.38 150 PRO A O 1
ATOM 1152 N N . HIS A 1 151 ? -8.288 -6.382 5.912 1.00 97.19 151 HIS A N 1
ATOM 1153 C CA . HIS A 1 151 ? -7.107 -6.142 5.089 1.00 97.19 151 HIS A CA 1
ATOM 1154 C C . HIS A 1 151 ? -6.674 -4.694 5.316 1.00 97.19 151 HIS A C 1
ATOM 1156 O O . HIS A 1 151 ? -7.431 -3.776 5.003 1.00 97.19 151 HIS A O 1
ATOM 1162 N N . ALA A 1 152 ? -5.479 -4.463 5.853 1.00 97.62 152 ALA A N 1
ATOM 1163 C CA . ALA A 1 152 ? -5.026 -3.116 6.191 1.00 97.62 152 ALA A CA 1
ATOM 1164 C C . ALA A 1 152 ? -3.944 -2.580 5.246 1.00 97.62 152 ALA A C 1
ATOM 1166 O O . ALA A 1 152 ? -2.964 -3.269 4.961 1.00 97.62 152 ALA A O 1
ATOM 1167 N N . ASN A 1 153 ? -4.076 -1.301 4.877 1.00 96.62 153 ASN A N 1
ATOM 1168 C CA . ASN A 1 153 ? -3.082 -0.516 4.141 1.00 96.62 153 ASN A CA 1
ATOM 1169 C C . ASN A 1 153 ? -2.609 0.698 4.971 1.00 96.62 153 ASN A C 1
ATOM 1171 O O . ASN A 1 153 ? -2.977 1.832 4.657 1.00 96.62 153 ASN A O 1
ATOM 1175 N N . PRO A 1 154 ? -1.823 0.491 6.048 1.00 94.00 154 PRO A N 1
ATOM 1176 C CA . PRO A 1 154 ? -1.517 1.536 7.029 1.00 94.00 154 PRO A CA 1
ATOM 1177 C C . PRO A 1 154 ? -0.279 2.385 6.725 1.00 94.00 154 PRO A C 1
ATOM 1179 O O . PRO A 1 154 ? 0.153 3.163 7.569 1.00 94.00 154 PRO A O 1
ATOM 1182 N N . GLY A 1 155 ? 0.335 2.221 5.553 1.00 94.50 155 GLY A N 1
ATOM 1183 C CA . GLY A 1 155 ? 1.626 2.840 5.270 1.00 94.50 155 GLY A CA 1
ATOM 1184 C C . GLY A 1 155 ? 2.773 2.084 5.942 1.00 94.50 155 GLY A C 1
ATOM 1185 O O . GLY A 1 155 ? 2.860 0.861 5.834 1.00 94.50 155 GLY A O 1
ATOM 1186 N N . THR A 1 156 ? 3.712 2.803 6.553 1.00 96.12 156 THR A N 1
ATOM 1187 C CA . THR A 1 156 ? 4.935 2.219 7.104 1.00 96.12 156 THR A CA 1
ATOM 1188 C C . THR A 1 156 ? 4.725 1.616 8.490 1.00 96.12 156 THR A C 1
ATOM 1190 O O . THR A 1 156 ? 4.358 2.296 9.442 1.00 96.12 156 THR A O 1
ATOM 1193 N N . LEU A 1 157 ? 5.069 0.339 8.646 1.00 96.69 157 LEU A N 1
ATOM 1194 C CA . LEU A 1 157 ? 4.974 -0.377 9.917 1.00 96.69 157 LEU A CA 1
ATOM 1195 C C . LEU A 1 157 ? 6.333 -0.899 10.380 1.00 96.69 157 LEU A C 1
ATOM 1197 O O . LEU A 1 157 ? 7.184 -1.302 9.584 1.00 96.69 157 LEU A O 1
ATOM 1201 N N . SER A 1 158 ? 6.513 -0.954 11.692 1.00 97.62 158 SER A N 1
ATOM 1202 C CA . SER A 1 158 ? 7.546 -1.763 12.325 1.00 97.62 158 SER A CA 1
ATOM 1203 C C . SER A 1 158 ? 7.211 -3.253 12.224 1.00 97.62 158 SER A C 1
ATOM 1205 O O . SER A 1 158 ? 6.060 -3.665 12.064 1.00 97.62 158 SER A O 1
ATOM 1207 N N . ARG A 1 159 ? 8.230 -4.098 12.396 1.00 98.00 159 ARG A N 1
ATOM 1208 C CA . ARG A 1 159 ? 8.050 -5.554 12.437 1.00 98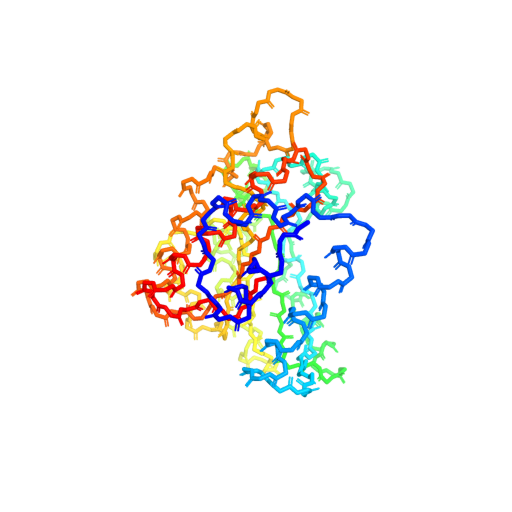.00 159 ARG A CA 1
ATOM 1209 C C . ARG A 1 159 ? 7.072 -6.000 13.536 1.00 98.00 159 ARG A C 1
ATOM 1211 O O . ARG A 1 159 ? 6.330 -6.954 13.329 1.00 98.00 159 ARG A O 1
ATOM 1218 N N . ALA A 1 160 ? 7.074 -5.329 14.690 1.00 98.19 160 ALA A N 1
ATOM 1219 C CA . ALA A 1 160 ? 6.175 -5.650 15.800 1.00 98.19 160 ALA A CA 1
ATOM 1220 C C . ALA A 1 160 ? 4.713 -5.308 15.469 1.00 98.19 160 ALA A C 1
ATOM 1222 O O . ALA A 1 160 ? 3.825 -6.108 15.743 1.00 98.19 160 ALA A O 1
ATOM 1223 N N . GLU A 1 161 ? 4.469 -4.169 14.816 1.00 98.00 161 GLU A N 1
ATOM 1224 C CA . GLU A 1 161 ? 3.121 -3.775 14.389 1.00 98.00 161 GLU A CA 1
ATOM 1225 C C . GLU A 1 161 ? 2.562 -4.724 13.321 1.00 98.00 161 GLU A C 1
ATOM 1227 O O . GLU A 1 161 ? 1.405 -5.125 13.413 1.00 98.00 161 GLU A O 1
ATOM 1232 N N . ILE A 1 162 ? 3.386 -5.166 12.360 1.00 98.06 162 ILE A N 1
ATOM 1233 C CA . ILE A 1 162 ? 2.971 -6.187 11.378 1.00 98.06 162 ILE A CA 1
ATOM 1234 C C . ILE A 1 162 ? 2.592 -7.492 12.090 1.00 98.06 162 ILE A C 1
ATOM 1236 O O . ILE A 1 162 ? 1.582 -8.105 11.752 1.00 98.06 162 ILE A O 1
ATOM 1240 N N . ALA A 1 163 ? 3.384 -7.919 13.079 1.00 98.00 163 ALA A N 1
ATOM 1241 C CA . ALA A 1 163 ? 3.100 -9.134 13.838 1.00 98.00 163 ALA A CA 1
ATOM 1242 C C . ALA A 1 163 ? 1.774 -9.041 14.611 1.00 98.00 163 ALA A C 1
ATOM 1244 O O . ALA A 1 163 ? 1.012 -10.002 14.596 1.00 98.00 163 ALA A O 1
ATOM 1245 N N . ALA A 1 164 ? 1.475 -7.889 15.218 1.00 97.62 164 ALA A N 1
ATOM 1246 C CA . ALA A 1 164 ? 0.210 -7.660 15.915 1.00 97.62 164 ALA A CA 1
ATOM 1247 C C . ALA A 1 164 ? -0.992 -7.636 14.952 1.00 97.62 164 ALA A C 1
ATOM 1249 O O . ALA A 1 164 ? -2.012 -8.273 15.204 1.00 97.62 164 ALA A O 1
ATOM 1250 N N . LEU A 1 165 ? -0.877 -6.942 13.815 1.00 97.94 165 LEU A N 1
ATOM 1251 C CA . LEU A 1 165 ? -1.965 -6.844 12.835 1.00 97.94 165 LEU A CA 1
ATOM 1252 C C . LEU A 1 165 ? -2.245 -8.175 12.127 1.00 97.94 165 LEU A C 1
ATOM 1254 O O . LEU A 1 165 ? -3.396 -8.463 11.791 1.00 97.94 165 LEU A O 1
ATOM 1258 N N . ARG A 1 166 ? -1.221 -9.016 11.947 1.00 96.62 166 ARG A N 1
ATOM 1259 C CA . ARG A 1 166 ? -1.342 -10.359 11.361 1.00 96.62 166 ARG A CA 1
ATOM 1260 C C . ARG A 1 166 ? -2.338 -11.263 12.095 1.00 96.62 166 ARG A C 1
ATOM 1262 O O . ARG A 1 166 ? -2.886 -12.161 11.468 1.00 96.62 166 ARG A O 1
ATOM 1269 N N . GLU A 1 167 ? -2.577 -11.056 13.389 1.00 96.06 167 GLU A N 1
ATOM 1270 C CA . GLU A 1 167 ? -3.527 -11.877 14.159 1.00 96.06 167 GLU A CA 1
ATOM 1271 C C . GLU A 1 167 ? -4.965 -11.774 13.640 1.00 96.06 167 GLU A C 1
ATOM 1273 O O . GLU A 1 167 ? -5.758 -12.692 13.827 1.00 96.06 167 GLU A O 1
ATOM 1278 N N . THR A 1 168 ? -5.300 -10.652 13.001 1.00 97.62 168 THR A N 1
ATOM 1279 C CA . THR A 1 168 ? -6.665 -10.350 12.551 1.00 97.62 168 THR A CA 1
ATOM 1280 C C . THR A 1 168 ? -6.757 -10.105 11.053 1.00 97.62 168 THR A C 1
ATOM 1282 O O . THR A 1 168 ? -7.837 -10.246 10.496 1.00 97.62 168 THR A O 1
ATOM 1285 N N . ASN A 1 169 ? -5.659 -9.759 10.378 1.00 97.94 169 ASN A N 1
ATOM 1286 C CA . ASN A 1 169 ? -5.671 -9.454 8.950 1.00 97.94 169 ASN A CA 1
ATOM 1287 C C . ASN A 1 169 ? -5.380 -10.697 8.100 1.00 97.94 169 ASN A C 1
ATOM 1289 O O . ASN A 1 169 ? -4.416 -11.419 8.355 1.00 97.94 169 ASN A O 1
ATOM 1293 N N . GLY A 1 170 ? -6.168 -10.909 7.041 1.00 92.75 170 GLY A N 1
ATOM 1294 C CA . GLY A 1 170 ? -5.913 -11.975 6.060 1.00 92.75 170 GLY A CA 1
ATOM 1295 C C . GLY A 1 170 ? -4.741 -11.661 5.119 1.00 92.75 170 GLY A C 1
ATOM 1296 O O . GLY A 1 170 ? -4.046 -12.565 4.660 1.00 92.75 170 GLY A O 1
ATOM 1297 N N . SER A 1 171 ? -4.517 -10.373 4.861 1.00 95.12 171 SER A N 1
ATOM 1298 C CA . SER A 1 171 ? -3.38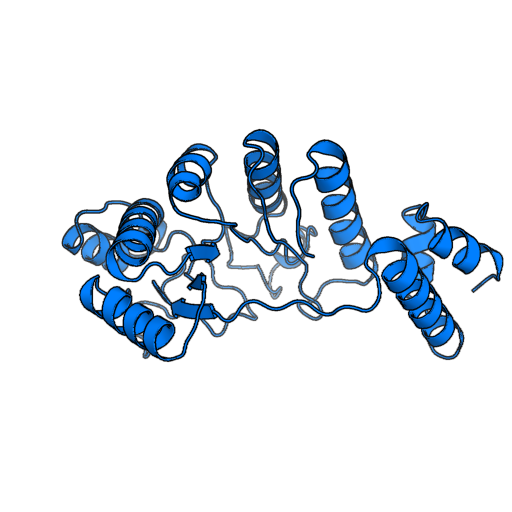0 -9.798 4.136 1.00 95.12 171 SER A CA 1
ATOM 1299 C C . SER A 1 171 ? -3.238 -8.325 4.539 1.00 95.12 171 SER A C 1
ATOM 1301 O O . SER A 1 171 ? -4.147 -7.745 5.134 1.00 95.12 171 SER A O 1
ATOM 1303 N N . MET A 1 172 ? -2.104 -7.711 4.226 1.00 96.69 172 MET A N 1
ATOM 1304 C CA . MET A 1 172 ? -1.895 -6.268 4.337 1.00 96.69 172 MET A CA 1
ATOM 1305 C C . MET A 1 172 ? -1.209 -5.744 3.081 1.00 96.69 172 MET A C 1
ATOM 1307 O O . MET A 1 172 ? -0.612 -6.511 2.323 1.00 96.69 172 MET A O 1
ATOM 1311 N N . GLY A 1 173 ? -1.274 -4.435 2.872 1.00 96.38 173 GLY A N 1
ATOM 1312 C CA . GLY A 1 173 ? -0.704 -3.803 1.697 1.00 96.38 173 GLY A CA 1
ATOM 1313 C C . GLY A 1 173 ? 0.144 -2.578 1.996 1.00 96.38 173 GLY A C 1
ATOM 1314 O O . GLY A 1 173 ? -0.099 -1.804 2.923 1.00 96.38 173 GLY A O 1
ATOM 1315 N N . ILE A 1 174 ? 1.152 -2.379 1.150 1.00 95.81 174 ILE A N 1
ATOM 1316 C CA . ILE A 1 174 ? 1.909 -1.137 1.056 1.00 95.81 174 ILE A CA 1
ATOM 1317 C C . ILE A 1 174 ? 2.314 -0.937 -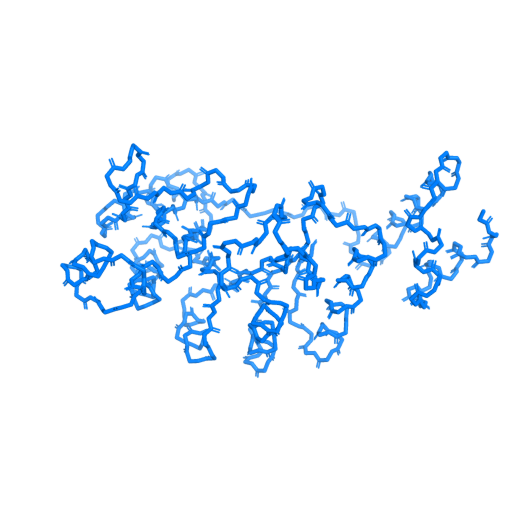0.395 1.00 95.81 174 ILE A C 1
ATOM 1319 O O . ILE A 1 174 ? 3.004 -1.766 -0.980 1.00 95.81 174 ILE A O 1
ATOM 1323 N N . MET A 1 175 ? 1.932 0.179 -0.997 1.00 95.31 175 MET A N 1
ATOM 1324 C CA . MET A 1 175 ? 2.449 0.507 -2.321 1.00 95.31 175 MET A CA 1
ATOM 1325 C C . MET A 1 175 ? 3.909 0.964 -2.205 1.00 95.31 175 MET A C 1
ATOM 1327 O O . MET A 1 175 ? 4.216 1.840 -1.399 1.00 95.31 175 MET A O 1
ATOM 1331 N N . LEU A 1 176 ? 4.851 0.416 -2.973 1.00 95.19 176 LEU A N 1
ATOM 1332 C CA . LEU A 1 176 ? 6.197 1.007 -3.004 1.00 95.19 176 LEU A CA 1
ATOM 1333 C C . LEU A 1 176 ? 6.170 2.400 -3.637 1.00 95.19 176 LEU A C 1
ATOM 1335 O O . LEU A 1 176 ? 6.991 3.238 -3.278 1.00 95.19 176 LEU A O 1
ATOM 1339 N N . GLU A 1 177 ? 5.196 2.648 -4.516 1.00 95.25 177 GLU A N 1
ATOM 1340 C CA . GLU A 1 177 ? 5.073 3.805 -5.410 1.00 95.25 177 GLU A CA 1
ATOM 1341 C C . GLU A 1 177 ? 6.230 3.871 -6.411 1.00 95.25 177 GLU A C 1
ATOM 1343 O O . GLU A 1 177 ? 6.031 3.696 -7.609 1.00 95.25 177 GLU A O 1
ATOM 1348 N N . ASN A 1 178 ? 7.443 4.092 -5.911 1.00 94.38 178 ASN A N 1
ATOM 1349 C CA . ASN A 1 178 ? 8.694 4.059 -6.646 1.00 94.38 178 ASN A CA 1
ATOM 1350 C C . ASN A 1 178 ? 9.873 3.950 -5.661 1.00 94.38 178 ASN A C 1
ATOM 1352 O O . ASN A 1 178 ? 9.784 4.423 -4.529 1.00 94.38 178 ASN A O 1
ATOM 1356 N N . LEU A 1 179 ? 10.996 3.367 -6.087 1.00 92.81 179 LEU A N 1
ATOM 1357 C CA . LEU A 1 179 ? 12.216 3.275 -5.271 1.00 92.81 179 LEU A CA 1
ATOM 1358 C C . LEU A 1 179 ? 13.262 4.360 -5.545 1.00 92.81 179 LEU A C 1
ATOM 1360 O O . LEU A 1 179 ? 14.322 4.348 -4.917 1.00 92.81 179 LEU A O 1
ATOM 1364 N N . THR A 1 180 ? 12.995 5.303 -6.444 1.00 94.00 180 THR A N 1
ATOM 1365 C CA . THR A 1 180 ? 13.919 6.408 -6.689 1.00 94.00 180 THR A CA 1
ATOM 1366 C C . THR A 1 180 ? 13.888 7.424 -5.540 1.00 94.00 180 THR A C 1
ATOM 1368 O O . THR A 1 180 ? 12.815 7.894 -5.153 1.00 94.00 180 THR A O 1
ATOM 1371 N N . PRO A 1 181 ? 15.046 7.823 -4.985 1.00 94.06 181 PRO A N 1
ATOM 1372 C CA . PRO A 1 181 ? 15.095 8.904 -4.004 1.00 94.06 181 PRO A CA 1
ATOM 1373 C C . PRO A 1 181 ? 14.746 10.267 -4.622 1.00 94.06 181 PRO A C 1
ATOM 1375 O O . PRO A 1 181 ? 14.345 11.170 -3.891 1.00 94.06 181 PRO A O 1
ATOM 1378 N N . ARG A 1 182 ? 14.842 10.400 -5.954 1.00 96.31 182 ARG A N 1
ATOM 1379 C CA . ARG A 1 182 ? 14.587 11.638 -6.704 1.00 96.31 182 ARG A CA 1
ATOM 1380 C C . ARG A 1 182 ? 13.182 12.193 -6.487 1.00 96.31 182 ARG A C 1
ATOM 1382 O O . ARG A 1 182 ? 12.998 13.401 -6.486 1.00 96.31 182 ARG A O 1
ATOM 1389 N N . LEU A 1 183 ? 12.184 11.338 -6.242 1.00 96.88 183 LEU A N 1
ATOM 1390 C CA . LEU A 1 183 ? 10.814 11.803 -5.990 1.00 96.88 183 LEU A CA 1
ATOM 1391 C C . LEU A 1 183 ? 10.668 12.626 -4.704 1.00 96.88 183 LEU A C 1
ATOM 1393 O O . LEU A 1 183 ? 9.613 13.211 -4.486 1.00 96.88 183 LEU A O 1
ATOM 1397 N N . ARG A 1 184 ? 11.704 12.687 -3.862 1.00 95.94 184 ARG A N 1
ATOM 1398 C CA . ARG A 1 184 ? 11.742 13.511 -2.649 1.00 95.94 184 ARG A CA 1
ATOM 1399 C C . ARG A 1 184 ? 12.467 14.843 -2.838 1.00 95.94 184 ARG A C 1
ATOM 1401 O O . ARG A 1 184 ? 12.598 15.594 -1.876 1.00 95.94 184 ARG A O 1
ATOM 1408 N N . GLU A 1 185 ? 12.983 15.115 -4.032 1.00 96.44 185 GLU A N 1
ATOM 1409 C CA . GLU A 1 185 ? 13.590 16.404 -4.364 1.00 96.44 185 GLU A CA 1
ATOM 1410 C C . GLU A 1 185 ? 12.531 17.522 -4.414 1.00 96.44 185 GLU A C 1
ATOM 1412 O O . GLU A 1 185 ? 11.340 17.230 -4.559 1.00 96.44 185 GLU A O 1
ATOM 1417 N N . PRO A 1 186 ? 12.939 18.802 -4.308 1.00 97.12 186 PRO A N 1
ATOM 1418 C CA . PRO A 1 186 ? 12.015 19.928 -4.397 1.00 97.12 186 PRO A CA 1
ATOM 1419 C C . PRO A 1 186 ? 11.135 19.891 -5.655 1.00 97.12 186 PRO A C 1
ATOM 1421 O O . PRO A 1 186 ? 11.629 19.699 -6.766 1.00 97.12 186 PRO A O 1
ATOM 1424 N N . GLY A 1 187 ? 9.829 20.090 -5.480 1.00 96.00 187 GLY A N 1
ATOM 1425 C CA . GLY A 1 187 ? 8.810 20.056 -6.527 1.00 96.00 187 GLY A CA 1
ATOM 1426 C C . GLY A 1 187 ? 8.343 18.657 -6.941 1.00 96.00 187 GLY A C 1
ATOM 1427 O O . GLY A 1 187 ? 7.503 18.546 -7.834 1.00 96.00 187 GLY A O 1
ATOM 1428 N N . MET A 1 188 ? 8.866 17.588 -6.331 1.00 97.38 188 MET A N 1
ATOM 1429 C CA . MET A 1 188 ? 8.508 16.210 -6.675 1.00 97.38 188 MET A CA 1
ATOM 1430 C C . MET A 1 188 ? 7.438 15.626 -5.742 1.00 97.38 188 MET A C 1
ATOM 1432 O O . MET A 1 188 ? 7.172 16.111 -4.645 1.00 97.38 188 MET A O 1
ATOM 1436 N N . ALA A 1 189 ? 6.821 14.528 -6.184 1.00 96.88 189 ALA A N 1
ATOM 1437 C CA . ALA A 1 189 ? 5.642 13.932 -5.559 1.00 96.88 189 ALA A CA 1
ATOM 1438 C C . ALA A 1 189 ? 5.775 13.560 -4.068 1.00 96.88 189 ALA A C 1
ATOM 1440 O O . ALA A 1 189 ? 4.758 13.454 -3.380 1.00 96.88 189 ALA A O 1
ATOM 1441 N N . HIS A 1 190 ? 6.987 13.318 -3.567 1.00 97.06 190 HIS A N 1
ATOM 1442 C CA . HIS A 1 190 ? 7.270 12.901 -2.190 1.00 97.06 190 HIS A CA 1
ATOM 1443 C C . HIS A 1 190 ? 8.142 13.910 -1.422 1.00 97.06 190 HIS A C 1
ATOM 1445 O O . HIS A 1 190 ? 8.697 13.547 -0.383 1.00 97.06 190 HIS A O 1
ATOM 1451 N N . GLU A 1 191 ? 8.271 15.157 -1.893 1.00 96.69 191 GLU A N 1
ATOM 1452 C CA . GLU A 1 191 ? 9.072 16.210 -1.238 1.00 96.69 191 GLU A CA 1
ATOM 1453 C C . GLU A 1 191 ? 8.743 16.345 0.261 1.00 96.69 191 GLU A C 1
ATOM 1455 O O . GLU A 1 191 ? 9.629 16.418 1.114 1.00 96.69 191 GLU A O 1
ATOM 1460 N N . HIS A 1 192 ? 7.455 16.310 0.601 1.00 96.12 192 HIS A N 1
ATOM 1461 C CA . HIS A 1 192 ? 6.950 16.503 1.962 1.00 96.12 192 HIS A CA 1
ATOM 1462 C C . HIS A 1 192 ? 6.429 15.203 2.594 1.00 96.12 192 HIS A C 1
ATOM 1464 O O . HIS A 1 192 ? 5.576 15.216 3.483 1.00 96.12 192 HIS A O 1
ATOM 1470 N N . ALA A 1 193 ? 6.950 14.060 2.142 1.00 95.75 193 ALA A N 1
ATOM 1471 C CA . ALA A 1 193 ? 6.558 12.738 2.612 1.00 95.75 193 ALA A CA 1
ATOM 1472 C C . ALA A 1 193 ? 7.740 12.025 3.308 1.00 95.75 193 ALA A C 1
ATOM 1474 O O . ALA A 1 193 ? 8.506 11.301 2.656 1.00 95.75 193 ALA A O 1
ATOM 1475 N N . PRO A 1 194 ? 7.969 12.261 4.618 1.00 93.38 194 PRO A N 1
ATOM 1476 C CA . PRO A 1 194 ? 9.070 11.642 5.358 1.00 93.38 194 PRO A CA 1
ATOM 1477 C C . PRO A 1 194 ? 9.040 10.108 5.357 1.00 93.38 194 PRO A C 1
ATOM 1479 O O . PRO A 1 194 ? 10.112 9.505 5.416 1.00 93.38 194 PRO A O 1
ATOM 1482 N N . ASP A 1 195 ? 7.868 9.478 5.254 1.00 90.81 195 ASP A N 1
ATOM 1483 C CA . ASP A 1 195 ? 7.722 8.020 5.323 1.00 90.81 195 ASP A CA 1
ATOM 1484 C C . ASP A 1 195 ? 7.759 7.346 3.928 1.00 90.81 195 ASP A C 1
ATOM 1486 O O . ASP A 1 195 ? 7.861 6.119 3.807 1.00 90.81 195 ASP A O 1
ATOM 1490 N N . LYS A 1 196 ? 7.835 8.135 2.843 1.00 93.19 196 LYS A N 1
ATOM 1491 C CA . LYS A 1 196 ? 8.005 7.664 1.450 1.00 93.19 196 LYS A CA 1
ATOM 1492 C C . LYS A 1 196 ? 9.467 7.451 1.042 1.00 93.19 196 LYS A C 1
ATOM 1494 O O . LYS A 1 196 ? 9.832 7.576 -0.124 1.00 93.19 196 LYS A O 1
ATOM 1499 N N . THR A 1 197 ? 10.341 7.103 1.986 1.00 94.12 197 THR A N 1
ATOM 1500 C CA . THR A 1 197 ? 11.725 6.743 1.636 1.00 94.12 197 THR A CA 1
ATOM 1501 C C . THR A 1 197 ? 11.780 5.327 1.047 1.00 94.12 197 THR A C 1
ATOM 1503 O O . THR A 1 197 ? 11.168 4.418 1.621 1.00 94.12 197 THR A O 1
ATOM 1506 N N . PRO A 1 198 ? 12.562 5.076 -0.023 1.00 94.31 198 PRO A N 1
ATOM 1507 C CA . PRO A 1 198 ? 12.710 3.730 -0.586 1.00 94.31 198 PRO A CA 1
ATOM 1508 C C . PRO A 1 198 ? 13.112 2.683 0.465 1.00 94.31 198 PRO A C 1
ATOM 1510 O O . PRO A 1 198 ? 12.569 1.580 0.508 1.00 94.31 198 PRO A O 1
ATOM 1513 N N . GLY A 1 199 ? 14.017 3.056 1.378 1.00 95.81 199 GLY A N 1
ATOM 1514 C CA . GLY A 1 199 ? 14.475 2.192 2.465 1.00 95.81 199 GLY A CA 1
ATOM 1515 C C . GLY A 1 199 ? 13.365 1.795 3.441 1.00 95.81 199 GLY A C 1
ATOM 1516 O O . GLY A 1 199 ? 13.265 0.615 3.785 1.00 95.81 199 GLY A O 1
ATOM 1517 N N . ALA A 1 200 ? 12.516 2.744 3.852 1.00 94.44 200 ALA A N 1
ATOM 1518 C CA . ALA A 1 200 ? 11.398 2.482 4.759 1.00 94.44 200 ALA A CA 1
ATOM 1519 C C . ALA A 1 200 ? 10.330 1.597 4.104 1.00 94.44 200 ALA A C 1
ATOM 1521 O O . ALA A 1 200 ? 9.897 0.615 4.706 1.00 94.44 200 ALA A O 1
ATOM 1522 N N . ARG A 1 201 ? 9.959 1.876 2.846 1.00 95.50 201 ARG A N 1
ATOM 1523 C CA . ARG A 1 201 ? 8.969 1.070 2.109 1.00 95.50 201 ARG A CA 1
ATOM 1524 C C . ARG A 1 201 ? 9.464 -0.363 1.892 1.00 95.50 201 ARG A C 1
ATOM 1526 O O . ARG A 1 201 ? 8.746 -1.315 2.192 1.00 95.50 201 ARG A O 1
ATOM 1533 N N . MET A 1 202 ? 10.728 -0.531 1.489 1.00 97.44 202 MET A N 1
ATOM 1534 C CA . MET A 1 202 ? 11.336 -1.860 1.355 1.00 97.44 202 MET A CA 1
ATOM 1535 C C . MET A 1 202 ? 11.483 -2.589 2.691 1.00 97.44 202 MET A C 1
ATOM 1537 O O . MET A 1 202 ? 11.444 -3.818 2.713 1.00 97.44 202 MET A O 1
ATOM 1541 N N . ALA A 1 203 ? 11.665 -1.875 3.806 1.00 97.62 203 ALA A N 1
ATOM 1542 C CA . ALA A 1 203 ? 11.722 -2.502 5.123 1.00 97.62 203 ALA A CA 1
ATOM 1543 C C . ALA A 1 203 ? 10.405 -3.198 5.475 1.00 97.62 203 ALA A C 1
ATOM 1545 O O . ALA A 1 203 ? 10.448 -4.339 5.924 1.00 97.62 203 ALA A O 1
ATOM 1546 N N . VAL A 1 204 ? 9.258 -2.576 5.183 1.00 97.62 204 VAL A N 1
ATOM 1547 C CA . VAL A 1 204 ? 7.939 -3.186 5.421 1.00 97.62 204 VAL A CA 1
ATOM 1548 C C . VAL A 1 204 ? 7.776 -4.487 4.639 1.00 97.62 204 VAL A C 1
ATOM 1550 O O . VAL A 1 204 ? 7.409 -5.500 5.233 1.00 97.62 204 VAL A O 1
ATOM 1553 N N . LEU A 1 205 ? 8.128 -4.498 3.346 1.00 97.81 205 LEU A N 1
ATOM 1554 C CA . LEU A 1 205 ? 8.080 -5.726 2.542 1.00 97.81 205 LEU A CA 1
ATOM 1555 C C . LEU A 1 205 ? 8.999 -6.814 3.113 1.00 97.81 205 LEU A C 1
ATOM 1557 O O . LEU A 1 205 ? 8.596 -7.966 3.246 1.00 97.81 205 LEU A O 1
ATOM 1561 N N . ARG A 1 206 ? 10.224 -6.466 3.526 1.00 98.44 206 ARG A N 1
ATOM 1562 C CA . ARG A 1 206 ? 11.123 -7.442 4.166 1.00 98.44 206 ARG A CA 1
ATOM 1563 C C . ARG A 1 206 ? 10.545 -7.985 5.471 1.00 98.44 206 ARG A C 1
ATOM 1565 O O . ARG A 1 206 ? 10.581 -9.193 5.673 1.00 98.44 206 ARG A O 1
ATOM 1572 N N . PHE A 1 207 ? 9.994 -7.130 6.332 1.00 98.50 207 PHE A N 1
ATOM 1573 C CA . PHE A 1 207 ? 9.395 -7.556 7.597 1.00 98.50 207 PHE A CA 1
ATOM 1574 C C . PHE A 1 207 ? 8.199 -8.489 7.375 1.00 98.50 207 PHE A C 1
ATOM 1576 O O . PHE A 1 207 ? 8.097 -9.510 8.055 1.00 98.50 207 PHE A O 1
ATOM 1583 N N . ALA A 1 208 ? 7.328 -8.187 6.406 1.00 97.75 208 ALA A N 1
ATOM 1584 C CA . ALA A 1 208 ? 6.225 -9.066 6.023 1.00 97.75 208 ALA A CA 1
ATOM 1585 C C . ALA A 1 208 ? 6.735 -10.431 5.526 1.00 97.75 208 ALA A C 1
ATOM 1587 O O . ALA A 1 208 ? 6.258 -11.474 5.982 1.00 97.75 208 ALA A O 1
ATOM 1588 N N . GLY A 1 209 ? 7.764 -10.432 4.672 1.00 98.00 209 GLY A N 1
ATOM 1589 C CA . GLY A 1 209 ? 8.419 -11.646 4.186 1.00 98.00 209 GLY A CA 1
ATOM 1590 C C . GLY A 1 209 ? 9.060 -12.489 5.293 1.00 98.00 209 GLY A C 1
ATOM 1591 O O . GLY A 1 209 ? 8.847 -13.699 5.351 1.00 98.00 209 GLY A O 1
ATOM 1592 N N . GLU A 1 210 ? 9.785 -11.866 6.223 1.00 98.25 210 GLU A N 1
ATOM 1593 C CA . GLU A 1 210 ? 10.381 -12.533 7.392 1.00 98.25 210 GLU A CA 1
ATOM 1594 C C . GLU A 1 210 ? 9.328 -13.146 8.319 1.00 98.25 210 GLU A C 1
ATOM 1596 O O . GLU A 1 210 ? 9.540 -14.217 8.889 1.00 98.25 210 GLU A O 1
ATOM 1601 N N . LEU A 1 211 ? 8.182 -12.479 8.461 1.00 97.94 211 LEU A N 1
ATOM 1602 C CA . LEU A 1 211 ? 7.044 -12.982 9.223 1.00 97.94 211 LEU A CA 1
ATOM 1603 C C . LEU A 1 211 ? 6.224 -14.019 8.442 1.00 97.94 211 LEU A C 1
ATOM 1605 O O . LEU A 1 211 ? 5.321 -14.618 9.026 1.00 97.94 211 LEU A O 1
ATOM 1609 N N . ARG A 1 212 ? 6.539 -14.280 7.165 1.00 96.50 212 ARG A N 1
ATOM 1610 C CA . ARG A 1 212 ? 5.758 -15.141 6.259 1.00 96.50 212 ARG A CA 1
ATOM 1611 C C . ARG A 1 212 ? 4.290 -14.718 6.202 1.00 96.50 212 ARG A C 1
ATOM 1613 O O . ARG A 1 212 ? 3.389 -15.554 6.293 1.00 96.50 212 ARG A O 1
ATOM 1620 N N . PHE A 1 213 ? 4.057 -13.412 6.138 1.00 97.00 213 PHE A N 1
ATOM 1621 C CA . PHE A 1 213 ? 2.721 -12.848 6.062 1.00 97.00 213 PHE A CA 1
ATOM 1622 C C . PHE A 1 213 ? 2.397 -12.447 4.618 1.00 97.00 213 PHE A C 1
ATOM 1624 O O . PHE A 1 213 ? 3.227 -11.771 4.002 1.00 97.00 213 PHE A O 1
ATOM 1631 N N . PRO A 1 214 ? 1.240 -12.859 4.065 1.00 96.06 214 PRO A N 1
ATOM 1632 C CA . PRO A 1 214 ? 0.849 -12.465 2.721 1.00 96.06 214 PRO A CA 1
ATOM 1633 C C . PRO A 1 214 ? 0.728 -10.945 2.608 1.00 96.06 214 PRO A C 1
ATOM 1635 O O . PRO A 1 214 ? 0.210 -10.289 3.515 1.00 96.06 214 PRO A O 1
ATOM 1638 N N . PHE A 1 215 ? 1.257 -10.391 1.520 1.00 97.00 215 PHE A N 1
ATOM 1639 C CA . PHE A 1 215 ? 1.352 -8.947 1.362 1.00 97.00 215 PHE A CA 1
ATOM 1640 C C . PHE A 1 215 ? 1.060 -8.497 -0.067 1.00 97.00 215 PHE A C 1
ATOM 1642 O O . PHE A 1 215 ? 1.394 -9.180 -1.035 1.00 97.00 215 PHE A O 1
ATOM 1649 N N . THR A 1 216 ? 0.455 -7.323 -0.192 1.00 96.50 216 THR A N 1
ATOM 1650 C CA . THR A 1 216 ? 0.150 -6.660 -1.465 1.00 96.50 216 THR A CA 1
ATOM 1651 C C . THR A 1 216 ? 1.046 -5.448 -1.644 1.00 96.50 216 THR A C 1
ATOM 1653 O O . THR A 1 216 ? 1.297 -4.698 -0.698 1.00 96.50 216 THR A O 1
ATOM 1656 N N . THR A 1 217 ? 1.555 -5.240 -2.852 1.00 97.69 217 THR A N 1
ATOM 1657 C CA . THR A 1 217 ? 2.349 -4.052 -3.158 1.00 97.69 217 THR A CA 1
ATOM 1658 C C . THR A 1 217 ? 2.118 -3.600 -4.591 1.00 97.69 217 THR A C 1
ATOM 1660 O O . THR A 1 217 ? 1.180 -4.059 -5.221 1.00 97.69 217 THR A O 1
ATOM 1663 N N . GLY A 1 218 ? 2.924 -2.661 -5.074 1.00 97.00 218 GLY A N 1
ATOM 1664 C CA . GLY A 1 218 ? 2.822 -2.126 -6.423 1.00 97.00 218 GLY A CA 1
ATOM 1665 C C . GLY A 1 218 ? 3.590 -0.819 -6.578 1.00 97.00 218 GLY A C 1
ATOM 1666 O O . GLY A 1 218 ? 4.297 -0.373 -5.666 1.00 97.00 218 GLY A O 1
ATOM 1667 N N . LEU A 1 219 ? 3.425 -0.196 -7.739 1.00 96.88 219 LEU A N 1
ATOM 1668 C CA . LEU A 1 219 ? 4.011 1.090 -8.112 1.00 96.88 219 LEU A CA 1
ATOM 1669 C C . LEU A 1 219 ? 2.928 2.082 -8.548 1.00 96.88 219 LEU A C 1
ATOM 1671 O O . LEU A 1 219 ? 1.846 1.677 -8.967 1.00 96.88 219 LEU A O 1
ATOM 1675 N N . LEU A 1 220 ? 3.246 3.376 -8.500 1.00 96.56 220 LEU A N 1
ATOM 1676 C CA . LEU A 1 220 ? 2.443 4.410 -9.150 1.00 96.56 220 LEU A CA 1
ATOM 1677 C C . LEU A 1 220 ? 3.131 4.861 -10.423 1.00 96.56 220 LEU A C 1
ATOM 1679 O O . LEU A 1 220 ? 4.357 4.929 -10.513 1.00 96.56 220 LEU A O 1
ATOM 1683 N N . ILE A 1 221 ? 2.297 5.170 -11.406 1.00 96.62 221 ILE A N 1
ATOM 1684 C CA . ILE A 1 221 ? 2.707 5.596 -12.731 1.00 96.62 221 ILE A CA 1
ATOM 1685 C C . ILE A 1 221 ? 2.211 7.025 -12.934 1.00 96.62 221 ILE A C 1
ATOM 1687 O O . ILE A 1 221 ? 1.029 7.300 -12.739 1.00 96.62 221 ILE A O 1
ATOM 1691 N N . GLY A 1 222 ? 3.103 7.919 -13.354 1.00 95.94 222 GLY A N 1
ATOM 1692 C CA . GLY A 1 222 ? 2.779 9.315 -13.648 1.00 95.94 222 GLY A CA 1
ATOM 1693 C C . GLY A 1 222 ? 2.947 10.272 -12.467 1.00 95.94 222 GLY A C 1
ATOM 1694 O O . GLY A 1 222 ? 2.355 11.345 -12.478 1.00 95.94 222 GLY A O 1
ATOM 1695 N N . ILE A 1 223 ? 3.763 9.923 -11.469 1.00 96.38 223 ILE A N 1
ATOM 1696 C CA . ILE A 1 223 ? 4.090 10.779 -10.315 1.00 96.38 223 ILE A CA 1
ATOM 1697 C C . ILE A 1 223 ? 5.449 11.484 -10.463 1.00 96.38 223 ILE A C 1
ATOM 1699 O O . ILE A 1 223 ? 6.003 12.000 -9.495 1.00 96.38 223 ILE A O 1
ATOM 1703 N N . GLY A 1 224 ? 5.996 11.503 -11.681 1.00 96.06 224 GLY A N 1
ATOM 1704 C CA . GLY A 1 224 ? 7.288 12.103 -12.013 1.00 96.06 224 GLY A CA 1
ATOM 1705 C C . GLY A 1 224 ? 8.426 11.092 -12.147 1.00 96.06 224 GLY A C 1
ATOM 1706 O O . GLY A 1 224 ? 9.564 11.504 -12.362 1.00 96.06 224 GLY A O 1
ATOM 1707 N N . GLU A 1 225 ? 8.152 9.791 -12.029 1.00 96.81 225 GLU A N 1
ATOM 1708 C CA . GLU A 1 225 ? 9.104 8.704 -12.255 1.00 96.81 225 GLU A CA 1
ATOM 1709 C C . GLU A 1 225 ? 9.395 8.464 -13.747 1.00 96.81 225 GLU A C 1
ATOM 1711 O O . GLU A 1 225 ? 8.562 8.693 -14.623 1.00 96.81 225 GLU A O 1
ATOM 1716 N N . THR A 1 226 ? 10.585 7.953 -14.040 1.00 97.62 226 THR A N 1
ATOM 1717 C CA . THR A 1 226 ? 11.012 7.549 -15.382 1.00 97.62 226 THR A CA 1
ATOM 1718 C C . THR A 1 226 ? 10.668 6.080 -15.652 1.00 97.62 226 THR A C 1
ATOM 1720 O O . THR A 1 226 ? 10.566 5.282 -14.715 1.00 97.62 226 THR A O 1
ATOM 1723 N N . PRO A 1 227 ? 10.576 5.654 -16.927 1.00 97.12 227 PRO A N 1
ATOM 1724 C CA . PRO A 1 227 ? 10.418 4.239 -17.266 1.00 97.12 227 PRO A CA 1
ATOM 1725 C C . PRO A 1 227 ? 11.491 3.332 -16.637 1.00 97.12 227 PRO A C 1
ATOM 1727 O O . PRO A 1 227 ? 11.173 2.256 -16.136 1.00 97.12 227 PRO A O 1
ATOM 1730 N N . ARG A 1 228 ? 12.755 3.771 -16.574 1.00 97.00 228 ARG A N 1
ATOM 1731 C CA . ARG A 1 228 ? 13.822 2.990 -15.923 1.00 97.00 228 ARG A CA 1
ATOM 1732 C C . ARG A 1 228 ? 13.549 2.777 -14.432 1.00 97.00 228 ARG A C 1
ATOM 1734 O O . ARG A 1 228 ? 13.626 1.649 -13.963 1.00 97.00 228 ARG A O 1
ATOM 1741 N N . GLU A 1 229 ? 13.115 3.813 -13.718 1.00 97.44 229 GLU A N 1
ATOM 1742 C CA . GLU A 1 229 ? 12.778 3.713 -12.290 1.00 97.44 229 GLU A CA 1
ATOM 1743 C C . GLU A 1 229 ? 11.556 2.804 -12.030 1.00 97.44 229 GLU A C 1
ATOM 1745 O O . GLU A 1 229 ? 11.473 2.158 -10.980 1.00 97.44 229 GLU A O 1
ATOM 1750 N N . ARG A 1 230 ? 10.617 2.694 -12.985 1.00 97.69 230 ARG A N 1
ATOM 1751 C CA . ARG A 1 230 ? 9.522 1.702 -12.922 1.00 97.69 230 ARG A CA 1
ATOM 1752 C C . ARG A 1 230 ? 10.063 0.279 -13.004 1.00 97.69 230 ARG A C 1
ATOM 1754 O O . ARG A 1 230 ? 9.712 -0.552 -12.169 1.00 97.69 230 ARG A O 1
ATOM 1761 N N . VAL A 1 231 ? 10.945 0.012 -13.973 1.00 97.06 231 VAL A N 1
ATOM 1762 C CA . VAL A 1 231 ? 11.631 -1.287 -14.088 1.00 97.06 231 VAL A CA 1
ATOM 1763 C C . VAL A 1 231 ? 12.409 -1.581 -12.810 1.00 97.06 231 VAL A C 1
ATOM 1765 O O . VAL A 1 231 ? 12.301 -2.682 -12.276 1.00 97.06 231 VAL A O 1
ATOM 1768 N N . ASP A 1 232 ? 13.121 -0.598 -12.261 1.00 97.12 232 ASP A N 1
ATOM 1769 C CA . ASP A 1 232 ? 13.902 -0.800 -11.044 1.00 97.12 232 ASP A CA 1
ATOM 1770 C C . ASP A 1 232 ? 13.050 -1.190 -9.841 1.00 97.12 232 ASP A C 1
ATOM 1772 O O . ASP A 1 232 ? 13.410 -2.104 -9.094 1.00 97.12 232 ASP A O 1
ATOM 1776 N N . THR A 1 233 ? 11.898 -0.537 -9.703 1.00 97.62 233 THR A N 1
ATOM 1777 C CA . THR A 1 233 ? 10.910 -0.835 -8.665 1.00 97.62 233 THR A CA 1
ATOM 1778 C C . THR A 1 233 ? 10.329 -2.241 -8.845 1.00 97.62 233 THR A C 1
ATOM 1780 O O . THR A 1 233 ? 10.283 -3.008 -7.883 1.00 97.62 233 THR A O 1
ATOM 1783 N N . LEU A 1 234 ? 9.963 -2.633 -10.072 1.00 97.00 234 LEU A N 1
ATOM 1784 C CA . LEU A 1 234 ? 9.457 -3.980 -10.372 1.00 97.00 234 LEU A CA 1
ATOM 1785 C C . LEU A 1 234 ? 10.493 -5.074 -10.085 1.00 97.00 234 LEU A C 1
ATOM 1787 O O . LEU A 1 234 ? 10.145 -6.110 -9.519 1.00 97.00 234 LEU A O 1
ATOM 1791 N N . PHE A 1 235 ? 11.768 -4.850 -10.417 1.00 96.88 235 PHE A N 1
ATOM 1792 C CA . PHE A 1 235 ? 12.832 -5.797 -10.076 1.00 96.88 235 PHE A CA 1
ATOM 1793 C C . PHE A 1 235 ? 13.019 -5.927 -8.564 1.00 96.88 235 PHE A C 1
ATOM 1795 O O . PHE A 1 235 ? 13.180 -7.037 -8.076 1.00 96.88 235 PHE A O 1
ATOM 1802 N N . ALA A 1 236 ? 12.929 -4.839 -7.800 1.00 97.06 236 ALA A N 1
ATOM 1803 C CA . ALA A 1 236 ? 13.014 -4.934 -6.345 1.00 97.06 236 ALA A CA 1
ATOM 1804 C C . ALA A 1 236 ? 11.843 -5.725 -5.730 1.00 97.06 236 ALA A C 1
ATOM 1806 O O . ALA A 1 236 ? 12.049 -6.494 -4.787 1.00 97.06 236 ALA A O 1
ATOM 1807 N N . ILE A 1 237 ? 10.631 -5.584 -6.283 1.00 97.56 237 ILE A N 1
ATOM 1808 C CA . ILE A 1 237 ? 9.468 -6.401 -5.899 1.00 97.56 237 ILE A CA 1
ATOM 1809 C C . ILE A 1 237 ? 9.709 -7.874 -6.264 1.00 97.56 237 ILE A C 1
ATOM 1811 O O . ILE A 1 237 ? 9.490 -8.761 -5.436 1.00 97.56 237 ILE A O 1
ATOM 1815 N N . LYS A 1 238 ? 10.219 -8.145 -7.474 1.00 95.69 238 LYS A N 1
ATOM 1816 C CA . LYS A 1 238 ? 10.603 -9.494 -7.918 1.00 95.69 238 LYS A CA 1
ATOM 1817 C C . LYS A 1 238 ? 11.629 -10.118 -6.971 1.00 95.69 238 LYS A C 1
ATOM 1819 O O . LYS A 1 238 ? 11.432 -11.252 -6.545 1.00 95.69 238 LYS A O 1
ATOM 1824 N N . ASP A 1 239 ? 12.676 -9.387 -6.602 1.00 96.44 239 ASP A N 1
ATOM 1825 C CA . ASP A 1 239 ? 13.773 -9.884 -5.766 1.00 96.44 239 ASP A CA 1
ATOM 1826 C C . ASP A 1 239 ? 13.306 -10.187 -4.333 1.00 96.44 239 ASP A C 1
ATOM 1828 O O . ASP A 1 239 ? 13.641 -11.232 -3.766 1.00 96.44 239 ASP A O 1
ATOM 1832 N N . VAL A 1 240 ? 12.481 -9.314 -3.738 1.00 97.62 240 VAL A N 1
ATOM 1833 C CA . VAL A 1 240 ? 11.939 -9.558 -2.392 1.00 97.62 240 VAL A CA 1
ATOM 1834 C C . VAL A 1 240 ? 10.919 -10.702 -2.395 1.00 97.62 240 VAL A C 1
ATOM 1836 O O . VAL A 1 240 ? 10.896 -11.505 -1.458 1.00 97.62 240 VAL A O 1
ATOM 1839 N N . HIS A 1 241 ? 10.115 -10.843 -3.455 1.00 97.00 241 HIS A N 1
ATOM 1840 C CA . HIS A 1 241 ? 9.228 -11.994 -3.611 1.00 97.00 241 HIS A CA 1
ATOM 1841 C C . HIS A 1 241 ? 10.024 -13.288 -3.824 1.00 97.00 241 HIS A C 1
ATOM 1843 O O . HIS A 1 241 ? 9.741 -14.269 -3.149 1.00 97.00 241 HIS A O 1
ATOM 1849 N N . ALA A 1 242 ? 11.062 -13.297 -4.662 1.00 96.38 242 ALA A N 1
ATOM 1850 C CA . ALA A 1 242 ? 11.911 -14.471 -4.874 1.00 96.38 242 ALA A CA 1
ATOM 1851 C C . ALA A 1 242 ? 12.571 -14.956 -3.572 1.00 96.38 242 ALA A C 1
ATOM 1853 O O . ALA A 1 242 ? 12.736 -16.157 -3.367 1.00 96.38 242 ALA A O 1
ATOM 1854 N N . ARG A 1 243 ? 12.908 -14.032 -2.662 1.00 97.94 243 ARG A N 1
ATOM 1855 C CA . ARG A 1 243 ? 13.502 -14.364 -1.362 1.00 97.94 243 ARG A CA 1
ATOM 1856 C C . ARG A 1 243 ? 12.515 -14.961 -0.354 1.00 97.94 243 ARG A C 1
ATOM 1858 O O . ARG A 1 243 ? 12.914 -15.817 0.431 1.00 97.94 243 ARG A O 1
ATOM 1865 N N . TYR A 1 244 ? 11.269 -14.486 -0.317 1.00 98.00 244 TYR A N 1
ATOM 1866 C CA . TYR A 1 244 ? 10.340 -14.791 0.786 1.00 98.00 244 TYR A CA 1
ATOM 1867 C C . TYR A 1 244 ? 8.999 -15.416 0.357 1.00 98.00 244 TYR A C 1
ATOM 1869 O O . TYR A 1 244 ? 8.269 -15.911 1.208 1.00 98.00 244 TYR A O 1
ATOM 1877 N N . GLY A 1 245 ? 8.640 -15.370 -0.927 1.00 97.38 245 GLY A N 1
ATOM 1878 C CA . GLY A 1 245 ? 7.419 -15.964 -1.494 1.00 97.38 245 GLY A CA 1
ATOM 1879 C C . GLY A 1 245 ? 6.096 -15.347 -1.020 1.00 97.38 245 GLY A C 1
ATOM 1880 O O . GLY A 1 245 ? 5.059 -15.993 -1.107 1.00 97.38 245 GLY A O 1
ATOM 1881 N N . HIS A 1 246 ? 6.124 -14.129 -0.475 1.00 97.31 246 HIS A N 1
ATOM 1882 C CA . HIS A 1 246 ? 5.015 -13.560 0.307 1.00 97.31 246 HIS A CA 1
ATOM 1883 C C . HIS A 1 246 ? 4.141 -12.531 -0.438 1.00 97.31 246 HIS A C 1
ATOM 1885 O O . HIS A 1 246 ? 3.023 -12.264 -0.004 1.00 97.31 246 HIS A O 1
ATOM 1891 N N . ILE A 1 247 ? 4.628 -11.952 -1.544 1.00 97.50 247 ILE A N 1
ATOM 1892 C CA . ILE A 1 247 ? 3.841 -11.000 -2.353 1.00 97.50 247 ILE A CA 1
ATOM 1893 C C . ILE A 1 247 ? 2.739 -11.742 -3.121 1.00 97.50 247 ILE A C 1
ATOM 1895 O O . ILE A 1 247 ? 3.045 -12.667 -3.873 1.00 97.50 247 ILE A O 1
ATOM 1899 N N . GLN A 1 248 ? 1.481 -11.339 -2.938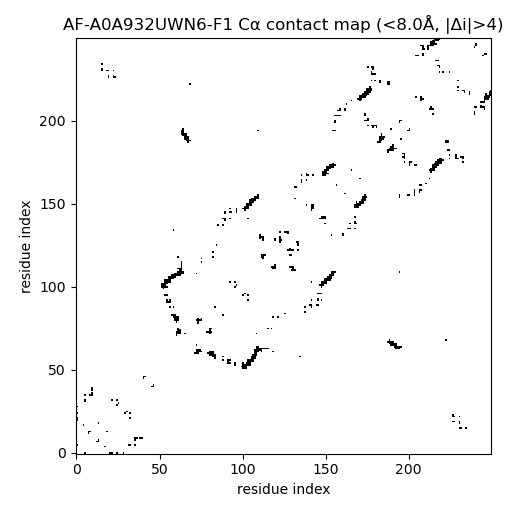 1.00 93.69 248 GLN A N 1
ATOM 1900 C CA . GLN A 1 248 ? 0.313 -11.952 -3.587 1.00 93.69 248 GLN A CA 1
ATOM 1901 C C . GLN A 1 248 ? -0.087 -11.240 -4.884 1.00 93.69 248 GLN A C 1
ATOM 1903 O O . GLN A 1 248 ? -0.454 -11.896 -5.859 1.00 93.69 248 GLN A O 1
ATOM 1908 N N . GLU A 1 249 ? -0.002 -9.910 -4.876 1.00 90.88 249 GLU A N 1
ATOM 1909 C CA . GLU A 1 249 ? -0.421 -9.005 -5.949 1.00 90.88 249 GLU A CA 1
ATOM 1910 C C . GLU A 1 249 ? 0.537 -7.801 -6.038 1.00 90.88 249 GLU A C 1
ATOM 1912 O O . GLU A 1 249 ? 1.115 -7.386 -5.023 1.00 90.88 249 GLU A O 1
ATOM 1917 N N . VAL A 1 250 ? 0.735 -7.311 -7.272 1.00 92.81 250 VAL A N 1
ATOM 1918 C CA . VAL A 1 250 ? 1.616 -6.197 -7.681 1.00 92.81 250 VAL A CA 1
ATOM 1919 C C . VAL A 1 250 ? 0.858 -5.263 -8.613 1.00 92.81 250 VAL A C 1
ATOM 1921 O O . VAL A 1 250 ? 0.154 -5.811 -9.493 1.00 92.81 250 VAL A O 1
#

Radius of gyration: 19.96 Å; Cα contacts (8 Å, |Δi|>4): 424; chains: 1; bounding box: 44×42×58 Å

pLDDT: mean 94.9, std 6.39, range [60.25, 98.88]

Nearest PDB structures (foldseek):
  7o1p-assembly1_A  TM=8.389E-01  e=4.641E-10  Thermotoga maritima MSB8
  3iix-assembly1_A  TM=8.450E-01  e=7.902E-10  Thermotoga maritima MSB8
  5fep-assembly1_A  TM=8.401E-01  e=5.879E-10  Thermotoga maritima
  5ff0-assembly1_A  TM=8.359E-01  e=6.617E-10  Thermotoga maritima
  7o1s-assembly1_A  TM=8.324E-01  e=6.617E-10  Thermotoga maritima MSB8

Solvent-accessible surface area (backbone atoms only — not comparable to full-atom values): 13701 Å² total; per-residue (Å²): 127,61,75,66,58,55,56,40,51,64,67,73,68,66,50,72,70,56,46,53,57,55,72,70,46,57,73,70,54,34,55,53,51,53,49,42,54,49,52,46,41,42,75,74,65,45,87,74,85,84,87,79,51,61,28,82,41,69,48,23,19,34,35,52,48,50,42,74,81,58,82,71,58,24,58,87,94,41,90,80,39,47,66,60,51,74,68,56,51,46,53,52,46,46,53,24,44,76,74,64,30,50,29,34,36,37,35,39,37,35,60,25,53,82,69,35,71,67,47,36,53,54,34,47,76,75,75,25,87,44,66,68,59,46,48,43,54,51,34,42,50,39,30,75,75,59,65,28,41,19,29,43,33,53,54,79,55,54,64,67,57,52,58,60,37,52,77,47,29,77,34,37,36,42,68,54,40,51,55,59,71,67,39,45,38,91,96,33,34,29,47,54,18,83,72,70,40,43,68,53,45,52,45,34,56,49,40,34,26,77,68,66,36,49,31,34,39,38,70,62,83,85,62,81,74,51,71,60,44,52,50,52,35,52,50,53,53,49,52,55,28,74,73,43,71,20,63,77,48,105

Mean predicted aligned error: 3.79 Å

=== Feature glossary ===
A reading guide for the features in this record.

Start from the sequence.

  · Sequence gives the chain of amino acids in standard one-letter code (A=alanine, C=cysteine, …, Y=tyrosine), read N→C. It is the only feature that is directly encoded by the gene; all structural features are derived from the folded form of this sequence.

Fold it, and you get atomic coordinates and the backbone conformation that goes with them.

  · The mmCIF table is the protein's shape written out atom by atom. For each backbone N, Cα, C, and carbonyl O, it records an (x, y, z) coordinate triple in Å plus the residue type, chain letter, and residue number.

  · Backbone dihedral angles. Every residue except chain termini has a φ (preceding-C → N → Cα → C) and a ψ (N → Cα → C → next-N). They are reported in degrees following the IUPAC sign convention. Secondary structure is essentially a statement about which (φ, ψ) basin each residue occupies.

  · DSSP 8-state secondary structure assigns each residue one of H (α-helix), G (3₁₀-helix), I (π-helix), E (extended β-strand), B (isolated β-bridge), T (hydrogen-bonded turn), S (bend), or '-' (coil). The assignment is computed from backbone hydrogen-bond geometry via the Kabsch–Sander algorithm.

  · P-SEA three-state annotation labels each residue as helix, strand, or coil based purely on the geometry of the Cα trace. It serves as a fallback when the full backbone (and thus DSSP) is unavailable.

Summarize the fold with a handful of shape descriptors and a per-residue structural alphabet.

  · Radius of gyration (Rg) is the root-mean-square distance of Cα atoms from their centroid — a single number for overall size and compactness. A globular domain of N residues has Rg ≈ 2.2·N^0.38 Å; an extended or disordered chain has a much larger Rg. The Cα contact count is the number of residue pairs whose Cα atoms are within 8 Å and are more than four positions apart in sequence — a standard proxy for tertiary packing density. The bounding box is the smallest a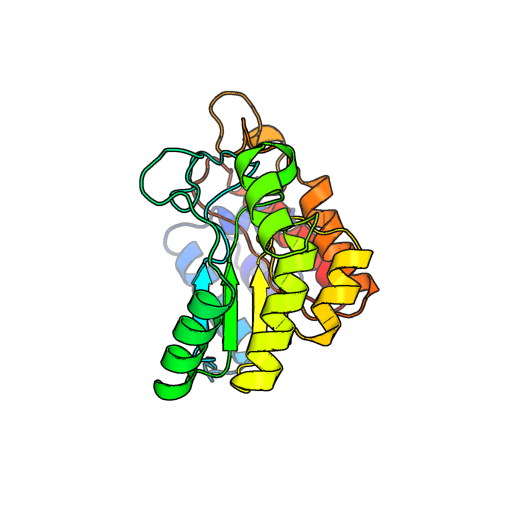xis-aligned box enclosing all Cα atoms.

  · Foldseek's 3Di representation compresses backbone geometry into a per-residue letter drawn from a learned twenty-state alphabet. It captures the tertiary interaction pattern around each residue — which residues are packed against it in space, regardless of where they are in sequence.

  · Accessible surface area quantifies burial. A residue with SASA near zero is packed into the hydrophobic core; one with SASA >100 Å² sits on the surface. Computed here via the Shrake–Rupley numerical algorithm with a 1.4 Å probe.

Ask how reliable the model is.

  · For AlphaFold models, the B-factor field carries pLDDT — the model's own estimate of local accuracy on a 0–100 scale. Regions with pLDDT<50 should be treated as essentially unmodeled; they often correspond to intrinsically disordered segments.

  · For experimental (PDB) structures, the B-factor (temperature factor) quantifies the positional spread of each atom in the crystal — a combination of thermal vibration and static disorder — in units of Å². High B-factors mark flexible loops or poorly resolved regions; low B-factors mark the rigid, well-ordered core.

  · PAE(i, j) answers: if I align the predicted and true structures on residue i, how far off (in Å) do I expect residue j to be? A block-diagonal PAE matrix with low values on the blocks and high values off-diagonal is the signature of a multi-domain protein with confidently predicted domains but uncertain inter-domain orientation.

Place it in context: what it resembles, what it is annotated as, and how it looks.

  · Structural nearest neighbors (via Foldseek easy-search vs the PDB). Reported per hit: target PDB id, E-value, and alignment TM-score. A TM-score above ~0.5 is the conventional threshold for 'same fold'.

  · Functional annotations link the protein to curated databases. InterPro entries identify conserved domains and families by matching the sequence against member-database signatures (Pfam, PROSITE, CDD, …). Gene Ontology (GO) terms describe molecular function, biological process, and cellular component in a controlled vocabulary. CATH places the structure in a hierarchical fold classification (Class/Architecture/Topology/Homologous-superfamily). The organism is the source species.

  · Plot images: a contact map (which residues are close in 3D, as an N×N binary image), a Ramachandran scatter (backbone torsion angles, revealing secondary-structure composition at a glance), and — for AlphaFold structures — a PAE heatmap (pairwise prediction confidence).

  · Structure images are PyMOL renders from six orthogonal camera directions. Cartoon representation draws helices as coils and strands as arrows; sticks shows the backbone as bonds; surface shows the solvent-excluded envelope. Rainbow coloring maps sequence position to hue (blue→red, N→C); chain coloring assigns a distinct color per polypeptide.